Protein AF-0000000079878637 (afdb_homodimer)

Foldseek 3Di:
DDPDPPDPPVVVVPPDDADADDDPADWQDWDAEPVQKIWTFFQSQWIFIARRSHNHTDDIQDDDPGGWREWDAANVSQWMWIWGQSQWIFIAGRNVNHTPDIGGGPGGWREWDADNVRQWIWTAAQVQKIWIAGVPPPRGTDDIDHDPDGTRYDDDDDDDD/DPPDDPDPPVVVVPPDDADADDDPADWQDWDAEPVQKIWTFFQSQWIFIARRSHNHTDDIQDDDPGGWREWDAANVNQWMWIWGQSQWIFIAGRNVNHTPDIGGGPGGWREWDADNVRQWIWTFAQVQKIWIAGVPPPRGTDDIDHDPDGTHYDDDDDDDD

Structure (mmCIF, N/CA/C/O backbone):
data_AF-0000000079878637-model_v1
#
loop_
_entity.id
_entity.type
_entity.pdbx_description
1 polymer 'Serine-threonine kinase receptor-associated protein'
#
loop_
_atom_site.group_PDB
_atom_site.id
_atom_site.type_symbol
_atom_site.label_atom_id
_atom_site.label_alt_id
_atom_site.label_comp_id
_atom_site.label_asym_id
_atom_site.label_entity_id
_atom_site.label_seq_id
_atom_site.pdbx_PDB_ins_code
_atom_site.Cartn_x
_atom_site.Cartn_y
_atom_site.Cartn_z
_atom_site.occupancy
_atom_site.B_iso_or_equiv
_atom_site.auth_seq_id
_atom_site.auth_comp_id
_atom_site.auth_asym_id
_atom_site.auth_atom_id
_atom_site.pdbx_PDB_model_num
ATOM 1 N N . MET A 1 1 ? -28.406 34.594 -7.469 1 30.19 1 MET A N 1
ATOM 2 C CA . MET A 1 1 ? -28.844 33.594 -6.516 1 30.19 1 MET A CA 1
ATOM 3 C C . MET A 1 1 ? -28.375 32.188 -6.93 1 30.19 1 MET A C 1
ATOM 5 O O . MET A 1 1 ? -28.906 31.594 -7.871 1 30.19 1 MET A O 1
ATOM 9 N N . SER A 1 2 ? -27.109 31.906 -6.938 1 35.97 2 SER A N 1
ATOM 10 C CA . SER A 1 2 ? -26.406 30.75 -7.5 1 35.97 2 SER A CA 1
ATOM 11 C C . SER A 1 2 ? -26.891 29.453 -6.863 1 35.97 2 SER A C 1
ATOM 13 O O . SER A 1 2 ? -27.047 29.375 -5.645 1 35.97 2 SER A O 1
ATOM 15 N N . SER A 1 3 ? -27.641 28.656 -7.613 1 38.78 3 SER A N 1
ATOM 16 C CA . SER A 1 3 ? -28.266 27.391 -7.23 1 38.78 3 SER A CA 1
ATOM 17 C C . SER A 1 3 ? -27.297 26.5 -6.473 1 38.78 3 SER A C 1
ATOM 19 O O . SER A 1 3 ? -26.125 26.406 -6.82 1 38.78 3 SER A O 1
ATOM 21 N N . PRO A 1 4 ? -27.578 26.141 -5.211 1 38.81 4 PRO A N 1
ATOM 22 C CA . PRO A 1 4 ? -26.781 25.234 -4.379 1 38.81 4 PRO A CA 1
ATOM 23 C C . PRO A 1 4 ? -26.359 23.969 -5.121 1 38.81 4 PRO A C 1
ATOM 25 O O . PRO A 1 4 ? -27.109 23.453 -5.949 1 38.81 4 PRO A O 1
ATOM 28 N N . THR A 1 5 ? -25.234 23.891 -5.629 1 39.19 5 THR A N 1
ATOM 29 C CA . THR A 1 5 ? -24.75 22.703 -6.328 1 39.19 5 THR A CA 1
ATOM 30 C C . THR A 1 5 ? -25.281 21.438 -5.664 1 39.19 5 THR A C 1
ATOM 32 O O . THR A 1 5 ? -25.188 21.281 -4.445 1 39.19 5 THR A O 1
ATOM 35 N N . SER A 1 6 ? -26.25 20.719 -6.293 1 39.09 6 SER A N 1
ATOM 36 C CA . SER A 1 6 ? -26.938 19.5 -5.906 1 39.09 6 SER A CA 1
ATOM 37 C C . SER A 1 6 ? -25.984 18.531 -5.215 1 3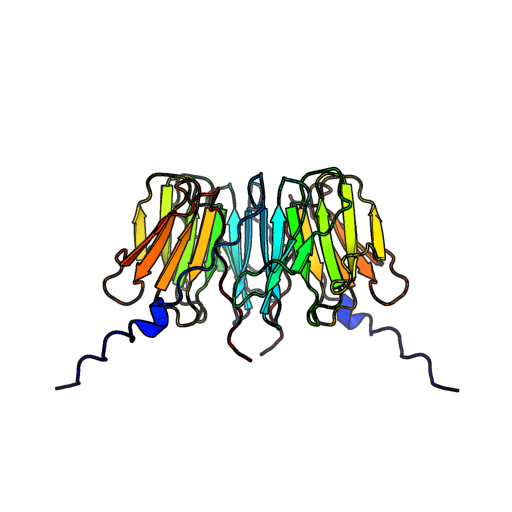9.09 6 SER A C 1
ATOM 39 O O . SER A 1 6 ? -24.797 18.469 -5.555 1 39.09 6 SER A O 1
ATOM 41 N N . PRO A 1 7 ? -26.328 18.078 -4.016 1 40.12 7 PRO A N 1
ATOM 42 C CA . PRO A 1 7 ? -25.516 17.062 -3.34 1 40.12 7 PRO A CA 1
ATOM 43 C C . PRO A 1 7 ? -25.047 15.961 -4.289 1 40.12 7 PRO A C 1
ATOM 45 O O . PRO A 1 7 ? -25.672 15.703 -5.309 1 40.12 7 PRO A O 1
ATOM 48 N N . PRO A 1 8 ? -23.859 15.727 -4.402 1 40.25 8 PRO A N 1
ATOM 49 C CA . PRO A 1 8 ? -23.531 14.641 -5.328 1 40.25 8 PRO A CA 1
ATOM 50 C C . PRO A 1 8 ? -24.531 13.484 -5.254 1 40.25 8 PRO A C 1
ATOM 52 O O . PRO A 1 8 ? -25.156 13.266 -4.211 1 40.25 8 PRO A O 1
ATOM 55 N N . SER A 1 9 ? -25.141 13.008 -6.344 1 38 9 SER A N 1
ATOM 56 C CA . SER A 1 9 ? -26.125 11.922 -6.441 1 38 9 SER A CA 1
ATOM 57 C C . SER A 1 9 ? -25.719 10.734 -5.582 1 38 9 SER A C 1
ATOM 59 O O . SER A 1 9 ? -24.531 10.453 -5.422 1 38 9 SER A O 1
ATOM 61 N N . PRO A 1 10 ? -26.562 10.281 -4.688 1 37.06 10 PRO A N 1
ATOM 62 C CA . PRO A 1 10 ? -26.375 9 -3.992 1 37.06 10 PRO A CA 1
ATOM 63 C C . PRO A 1 10 ? -25.609 7.977 -4.828 1 37.06 10 PRO A C 1
ATO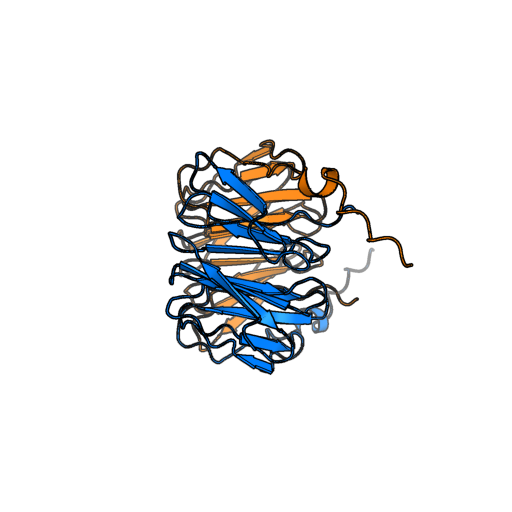M 65 O O . PRO A 1 10 ? -25.031 7.039 -4.281 1 37.06 10 PRO A O 1
ATOM 68 N N . ALA A 1 11 ? -25.828 8.031 -6.082 1 37.84 11 ALA A N 1
ATOM 69 C CA . ALA A 1 11 ? -25.172 7.055 -6.949 1 37.84 11 ALA A CA 1
ATOM 70 C C . ALA A 1 11 ? -23.656 7.094 -6.77 1 37.84 11 ALA A C 1
ATOM 72 O O . ALA A 1 11 ? -22.969 6.145 -7.137 1 37.84 11 ALA A O 1
ATOM 73 N N . ALA A 1 12 ? -23.109 8.156 -6.598 1 42.09 12 ALA A N 1
ATOM 74 C CA . ALA A 1 12 ? -21.656 8.219 -6.426 1 42.09 12 ALA A CA 1
ATOM 75 C C . ALA A 1 12 ? -21.219 7.438 -5.195 1 42.09 12 ALA A C 1
ATOM 77 O O . ALA A 1 12 ? -20.156 6.793 -5.207 1 42.09 12 ALA A O 1
ATOM 78 N N . LEU A 1 13 ? -21.859 7.699 -4.059 1 44 13 LEU A N 1
ATOM 79 C CA . LEU A 1 13 ? -21.609 6.945 -2.838 1 44 13 LEU A CA 1
ATOM 80 C C . LEU A 1 13 ? -22.125 5.516 -2.961 1 44 13 LEU A C 1
ATOM 82 O O . LEU A 1 13 ? -22.031 4.738 -2.01 1 44 13 LEU A O 1
ATOM 86 N N . ARG A 1 14 ? -23.078 5.406 -3.896 1 45.78 14 ARG A N 1
ATOM 87 C CA . ARG A 1 14 ? -23.734 4.105 -3.873 1 45.78 14 ARG A CA 1
ATOM 88 C C . ARG A 1 14 ? -22.734 2.973 -4.004 1 45.78 14 ARG A C 1
ATOM 90 O O . ARG A 1 14 ? -23.109 1.809 -4.145 1 45.78 14 ARG A O 1
ATOM 97 N N . GLN A 1 15 ? -21.562 3.367 -4.34 1 54.03 15 GLN A N 1
ATOM 98 C CA . GLN A 1 15 ? -20.906 2.078 -4.531 1 54.03 15 GLN A CA 1
ATOM 99 C C . GLN A 1 15 ? -20.609 1.406 -3.195 1 54.03 15 GLN A C 1
ATOM 101 O O . GLN A 1 15 ? -19.953 1.99 -2.336 1 54.03 15 GLN A O 1
ATOM 106 N N . ILE A 1 16 ? -21.547 0.686 -2.857 1 56.22 16 ILE A N 1
ATOM 107 C CA . ILE A 1 16 ? -21.359 -0.293 -1.793 1 56.22 16 ILE A CA 1
ATOM 108 C C . ILE A 1 16 ? -19.938 -0.87 -1.865 1 56.22 16 ILE A C 1
ATOM 110 O O . ILE A 1 16 ? -19.516 -1.336 -2.922 1 56.22 16 ILE A O 1
ATOM 114 N N . PRO A 1 17 ? -19.266 -0.527 -0.714 1 73.44 17 PRO A N 1
ATOM 115 C CA . PRO A 1 17 ? -17.969 -1.217 -0.666 1 73.44 17 PRO A CA 1
ATOM 116 C C . PRO A 1 17 ? -18.078 -2.699 -1.016 1 73.44 17 PRO A C 1
ATOM 118 O O . PRO A 1 17 ? -19.062 -3.348 -0.667 1 73.44 17 PRO A O 1
ATOM 121 N N . ILE A 1 18 ? -17.297 -3.135 -1.904 1 77 18 ILE A N 1
ATOM 122 C CA . ILE A 1 18 ? -17.172 -4.559 -2.201 1 77 18 ILE A CA 1
ATOM 123 C C . ILE A 1 18 ? -16.375 -5.25 -1.096 1 77 18 ILE A C 1
ATOM 125 O O . ILE A 1 18 ? -15.297 -4.793 -0.72 1 77 18 ILE A O 1
ATOM 129 N N . VAL A 1 19 ? -17.016 -6.223 -0.491 1 72.88 19 VAL A N 1
ATOM 130 C CA . VAL A 1 19 ? -16.328 -7.031 0.518 1 72.88 19 VAL A CA 1
ATOM 131 C C . VAL A 1 19 ? -15.758 -8.289 -0.126 1 72.88 19 VAL A C 1
ATOM 133 O O . VAL A 1 19 ? -16.453 -8.984 -0.872 1 72.88 19 VAL A O 1
ATOM 136 N N . CYS A 1 20 ? -14.539 -8.531 0.072 1 74.5 20 CYS A N 1
ATOM 137 C CA . CYS A 1 20 ? -13.867 -9.695 -0.486 1 74.5 20 CYS A CA 1
ATOM 138 C C . CYS A 1 20 ? -13.555 -10.719 0.601 1 74.5 20 CYS A C 1
ATOM 140 O O . CYS A 1 20 ? -12.508 -10.648 1.243 1 74.5 20 CYS A O 1
ATOM 142 N N . PRO A 1 21 ? -14.5 -11.68 0.786 1 75.62 21 PRO A N 1
ATOM 143 C CA . PRO A 1 21 ? -14.273 -12.703 1.812 1 75.62 21 PRO A CA 1
ATOM 144 C C . PRO A 1 21 ? -13.234 -13.742 1.391 1 75.62 21 PRO A C 1
ATOM 146 O O . PRO A 1 21 ? -12.859 -13.805 0.217 1 75.62 21 PRO A O 1
ATOM 149 N N . GLY A 1 22 ? -12.711 -14.484 2.412 1 82.69 22 GLY A N 1
ATOM 150 C CA . GLY A 1 22 ? -11.922 -15.648 2.043 1 82.69 22 GLY A CA 1
ATOM 151 C C . GLY A 1 22 ? -10.633 -15.766 2.828 1 82.69 22 GLY A C 1
ATOM 152 O O . GLY A 1 22 ? -10.164 -16.875 3.092 1 82.69 22 GLY A O 1
ATOM 153 N N . HIS A 1 23 ? -10.062 -14.68 3.082 1 87.19 23 HIS A N 1
ATOM 154 C CA . HIS A 1 23 ? -8.82 -14.742 3.844 1 87.19 23 HIS A CA 1
ATOM 155 C C . HIS A 1 23 ? -9.086 -15.094 5.305 1 87.19 23 HIS A C 1
ATOM 157 O O . HIS A 1 23 ? -10.117 -14.711 5.859 1 87.19 23 HIS A O 1
ATOM 163 N N . SER A 1 24 ? -8.188 -15.773 5.945 1 88.88 24 SER A N 1
ATOM 164 C CA . SER A 1 24 ? -8.375 -16.25 7.309 1 88.88 24 SER A CA 1
ATOM 165 C C . SER A 1 24 ? -7.477 -15.516 8.289 1 88.88 24 SER A C 1
ATOM 167 O O . SER A 1 24 ? -7.531 -15.75 9.5 1 88.88 24 SER A O 1
ATOM 169 N N . ARG A 1 25 ? -6.645 -14.68 7.754 1 90.5 25 ARG A N 1
ATOM 170 C CA . ARG A 1 25 ? -5.719 -13.875 8.547 1 90.5 25 ARG A CA 1
ATOM 171 C C . ARG A 1 25 ? -5.719 -12.43 8.078 1 90.5 25 ARG A C 1
ATOM 173 O O . ARG A 1 25 ? -6.41 -12.078 7.125 1 90.5 25 ARG A O 1
ATOM 180 N N . PRO A 1 26 ? -5.039 -11.547 8.797 1 87.31 26 PRO A N 1
ATOM 181 C CA . PRO A 1 26 ? -5.031 -10.141 8.406 1 87.31 26 PRO A CA 1
ATOM 182 C C . PRO A 1 26 ? -4.438 -9.914 7.016 1 87.31 26 PRO A C 1
ATOM 184 O O . PRO A 1 26 ? -3.447 -10.555 6.656 1 87.31 26 PRO A O 1
ATOM 187 N N . LEU A 1 27 ? -5.051 -8.945 6.328 1 91.19 27 LEU A N 1
ATOM 188 C CA . LEU A 1 27 ? -4.547 -8.516 5.027 1 91.19 27 LEU A CA 1
ATOM 189 C C . LEU A 1 27 ? -3.322 -7.621 5.184 1 91.19 27 LEU A C 1
ATOM 191 O O . LEU A 1 27 ? -3.244 -6.832 6.125 1 91.19 27 LEU A O 1
ATOM 195 N N . ALA A 1 28 ? -2.43 -7.797 4.238 1 92.88 28 ALA A N 1
ATOM 196 C CA . ALA A 1 28 ? -1.239 -6.949 4.242 1 92.88 28 ALA A CA 1
ATOM 197 C C . ALA A 1 28 ? -1.322 -5.887 3.15 1 92.88 28 ALA A C 1
ATOM 199 O O . ALA A 1 28 ? -0.843 -4.766 3.332 1 92.88 28 ALA A O 1
ATOM 200 N N . GLU A 1 29 ? -1.917 -6.246 2.057 1 94.06 29 GLU A N 1
ATOM 201 C CA . GLU A 1 29 ? -1.95 -5.316 0.93 1 94.06 29 GLU A CA 1
ATOM 202 C C . GLU A 1 29 ? -3.053 -5.684 -0.058 1 94.06 29 GLU A C 1
ATOM 204 O O . GLU A 1 29 ? -3.355 -6.863 -0.247 1 94.06 29 GLU A O 1
ATOM 209 N N . LEU A 1 30 ? -3.65 -4.652 -0.665 1 93.88 30 LEU A N 1
ATOM 210 C CA . LEU A 1 30 ? -4.539 -4.754 -1.816 1 93.88 30 LEU A CA 1
ATOM 211 C C . LEU A 1 30 ? -4.012 -3.932 -2.986 1 93.88 30 LEU A C 1
ATOM 213 O O . LEU A 1 30 ? -3.467 -2.842 -2.789 1 93.88 30 LEU A O 1
ATOM 217 N N . HIS A 1 31 ? -4.195 -4.5 -4.16 1 95.06 31 HIS A N 1
ATOM 218 C CA . HIS A 1 31 ? -3.74 -3.791 -5.352 1 95.06 31 HIS A CA 1
ATOM 219 C C . HIS A 1 31 ? -4.703 -3.996 -6.516 1 95.06 31 HIS A C 1
ATOM 221 O O . HIS A 1 31 ? -4.977 -5.133 -6.906 1 95.06 31 HIS A O 1
ATOM 227 N N . TYR A 1 32 ? -5.164 -2.84 -7.059 1 93.25 32 TYR A N 1
ATOM 228 C CA . TYR A 1 32 ? -5.93 -2.885 -8.297 1 93.25 32 TYR A CA 1
ATOM 229 C C . TYR A 1 32 ? -5.008 -2.805 -9.508 1 93.25 32 TYR A C 1
ATOM 231 O O . TYR A 1 32 ? -4.082 -1.993 -9.539 1 93.25 32 TYR A O 1
ATOM 239 N N . SER A 1 33 ? -5.336 -3.592 -10.414 1 92.94 33 SER A N 1
ATOM 240 C CA . SER A 1 33 ? -4.688 -3.408 -11.711 1 92.94 33 SER A CA 1
ATOM 241 C C . SER A 1 33 ? -5.414 -2.363 -12.547 1 92.94 33 SER A C 1
ATOM 243 O O . SER A 1 33 ? -6.531 -1.959 -12.219 1 92.94 33 SER A O 1
ATOM 245 N N . ARG A 1 34 ? -4.754 -1.976 -13.617 1 89.12 34 ARG A N 1
ATOM 246 C CA . ARG A 1 34 ? -5.367 -1.036 -14.547 1 89.12 34 ARG A CA 1
ATOM 247 C C . ARG A 1 34 ? -6.605 -1.644 -15.203 1 89.12 34 ARG A C 1
ATOM 249 O O . ARG A 1 34 ? -7.547 -0.927 -15.547 1 89.12 34 ARG A O 1
ATOM 256 N N . SER A 1 35 ? -6.629 -2.918 -15.359 1 91.56 35 SER A N 1
ATOM 257 C CA . SER A 1 35 ? -7.746 -3.604 -16 1 91.56 35 SER A CA 1
ATOM 258 C C . SER A 1 35 ? -8.789 -4.039 -14.969 1 91.56 35 SER A C 1
ATOM 260 O O . SER A 1 35 ? -9.578 -4.945 -15.227 1 91.56 35 SER A O 1
ATOM 262 N N . ASN A 1 36 ? -8.719 -3.523 -13.766 1 93.06 36 ASN A N 1
ATOM 263 C CA . ASN A 1 36 ? -9.719 -3.656 -12.711 1 93.06 36 ASN A CA 1
ATOM 264 C C . ASN A 1 36 ? -9.75 -5.074 -12.141 1 93.06 36 ASN A C 1
ATOM 266 O O . ASN A 1 36 ? -10.82 -5.625 -11.891 1 93.06 36 ASN A O 1
ATOM 270 N N . LEU A 1 37 ? -8.625 -5.637 -12.094 1 94.75 37 LEU A N 1
ATOM 271 C CA . LEU A 1 37 ? -8.438 -6.82 -11.258 1 94.75 37 LEU A CA 1
ATOM 272 C C . LEU A 1 37 ? -7.898 -6.438 -9.883 1 94.75 37 LEU A C 1
ATOM 274 O O . LEU A 1 37 ? -7.184 -5.445 -9.75 1 94.75 37 LEU A O 1
ATOM 278 N N . LEU A 1 38 ? -8.273 -7.207 -8.883 1 94.25 38 LEU A N 1
ATOM 279 C CA . LEU A 1 38 ? -7.852 -6.957 -7.512 1 94.25 38 LEU A CA 1
ATOM 280 C C . LEU A 1 38 ? -7.039 -8.133 -6.973 1 94.25 38 LEU A C 1
ATOM 282 O O . LEU A 1 38 ? -7.516 -9.266 -6.961 1 94.25 38 LEU A O 1
ATOM 286 N N . VAL A 1 39 ? -5.812 -7.895 -6.605 1 96.56 39 VAL A N 1
ATOM 287 C CA . VAL A 1 39 ? -5 -8.922 -5.969 1 96.56 39 VAL A CA 1
ATOM 288 C C . VAL A 1 39 ? -4.781 -8.57 -4.5 1 96.56 39 VAL A C 1
ATOM 290 O O . VAL A 1 39 ? -4.617 -7.398 -4.152 1 96.56 39 VAL A O 1
ATOM 293 N N . SER A 1 40 ? -4.812 -9.562 -3.635 1 95.38 40 SER A N 1
ATOM 294 C CA . SER A 1 40 ? -4.672 -9.352 -2.197 1 95.38 40 SER A CA 1
ATOM 295 C C . SER A 1 40 ? -3.535 -10.188 -1.625 1 95.38 40 SER A C 1
ATOM 297 O O . SER A 1 40 ? -3.396 -11.367 -1.965 1 95.38 40 SER A O 1
ATOM 299 N N . ALA A 1 41 ? -2.688 -9.586 -0.855 1 96.62 41 ALA A N 1
ATOM 300 C CA . ALA A 1 41 ? -1.701 -10.273 -0.026 1 96.62 41 ALA A CA 1
ATOM 301 C C . ALA A 1 41 ? -2.211 -10.445 1.402 1 96.62 41 ALA A C 1
ATOM 303 O O . ALA A 1 41 ? -2.777 -9.516 1.983 1 96.62 41 ALA A O 1
ATOM 304 N N . CYS A 1 42 ? -1.903 -11.602 1.958 1 94.69 42 CYS A N 1
ATOM 305 C CA . CYS A 1 42 ? -2.432 -11.914 3.281 1 94.69 42 CYS A CA 1
ATOM 306 C C . CYS A 1 42 ? -1.437 -12.742 4.086 1 94.69 42 CYS A C 1
ATOM 308 O O . CYS A 1 42 ? -0.584 -13.422 3.512 1 94.69 42 CYS A O 1
ATOM 310 N N . HIS A 1 43 ? -1.635 -12.656 5.312 1 95.31 43 HIS A N 1
ATOM 311 C CA . HIS A 1 43 ? -0.783 -13.414 6.219 1 95.31 43 HIS A CA 1
ATOM 312 C C . HIS A 1 43 ? -1.163 -14.891 6.223 1 95.31 43 HIS A C 1
ATOM 314 O O . HIS A 1 43 ? -0.431 -15.727 6.762 1 95.31 43 HIS A O 1
ATOM 320 N N . ASP A 1 44 ? -2.195 -15.297 5.574 1 95.12 44 ASP A N 1
ATOM 321 C CA . ASP A 1 44 ? -2.604 -16.703 5.52 1 95.12 44 ASP A CA 1
ATOM 322 C C . ASP A 1 44 ? -1.83 -17.453 4.438 1 95.12 44 ASP A C 1
ATOM 324 O O . ASP A 1 44 ? -2.092 -18.641 4.191 1 95.12 44 ASP A O 1
ATOM 328 N N . LYS A 1 45 ? -0.992 -16.797 3.705 1 97.88 45 LYS A N 1
ATOM 329 C CA . LYS A 1 45 ? -0.055 -17.328 2.727 1 97.88 45 LYS A CA 1
ATOM 330 C C . LYS A 1 45 ? -0.729 -17.531 1.373 1 97.88 45 LYS A C 1
ATOM 332 O O . LYS A 1 45 ? -0.141 -18.125 0.462 1 97.88 45 LYS A O 1
ATOM 337 N N . LEU A 1 46 ? -1.978 -17.062 1.241 1 96.81 46 LEU A N 1
ATOM 338 C CA . LEU A 1 46 ? -2.775 -17.359 0.055 1 96.81 46 LEU A CA 1
ATOM 339 C C . LEU A 1 46 ? -3.197 -16.062 -0.649 1 96.81 46 LEU A C 1
ATOM 341 O O . LEU A 1 46 ? -4.359 -15.664 -0.572 1 96.81 46 LEU A O 1
ATOM 345 N N . PRO A 1 47 ? -2.277 -15.477 -1.432 1 97.5 47 PRO A N 1
ATOM 346 C CA . PRO A 1 47 ? -2.785 -14.359 -2.24 1 97.5 47 PRO A CA 1
ATOM 347 C C . PRO A 1 47 ? -3.93 -14.773 -3.16 1 97.5 47 PRO A C 1
ATOM 349 O O . PRO A 1 47 ? -3.951 -15.906 -3.658 1 97.5 47 PRO A O 1
ATOM 352 N N . MET A 1 48 ? -4.852 -13.812 -3.357 1 96.75 48 MET A N 1
ATOM 353 C CA . MET A 1 48 ? -6.039 -14.102 -4.156 1 96.75 48 MET A CA 1
ATOM 354 C C . MET A 1 48 ? -6.238 -13.055 -5.242 1 96.75 48 MET A C 1
ATOM 356 O O . MET A 1 48 ? -5.914 -11.883 -5.043 1 96.75 48 MET A O 1
ATOM 360 N N . LEU A 1 49 ? -6.742 -13.523 -6.328 1 97.38 49 LEU A N 1
ATOM 361 C CA . LEU A 1 49 ? -7.145 -12.664 -7.438 1 97.38 49 LEU A CA 1
ATOM 362 C C . LEU A 1 49 ? -8.664 -12.602 -7.555 1 97.38 49 LEU A C 1
ATOM 364 O O . LEU A 1 49 ? -9.344 -13.625 -7.445 1 97.38 49 LEU A O 1
ATOM 368 N N . ARG A 1 50 ? -9.188 -11.367 -7.754 1 95.56 50 ARG A N 1
ATOM 369 C CA . ARG A 1 50 ? -10.625 -11.125 -7.875 1 95.56 50 ARG A CA 1
ATOM 370 C C . ARG A 1 50 ? -10.922 -10.148 -9.008 1 95.56 50 ARG A C 1
ATOM 372 O O . ARG A 1 50 ? -10.047 -9.375 -9.414 1 95.56 50 ARG A O 1
ATOM 379 N N . HIS A 1 51 ? -12.203 -10.281 -9.477 1 93.62 51 HIS A N 1
ATOM 380 C CA . HIS A 1 51 ? -12.703 -9.188 -10.305 1 93.62 51 HIS A CA 1
ATOM 381 C C . HIS A 1 51 ? -12.898 -7.918 -9.484 1 93.62 51 HIS A C 1
ATOM 383 O O . HIS A 1 51 ? -13.594 -7.934 -8.469 1 93.62 51 HIS A O 1
ATOM 389 N N . GLY A 1 52 ? -12.336 -6.836 -9.914 1 90.81 52 GLY A N 1
ATOM 390 C CA . GLY A 1 52 ? -12.344 -5.609 -9.133 1 90.81 52 GLY A CA 1
ATOM 391 C C . GLY A 1 52 ? -13.711 -4.969 -9.039 1 90.81 52 GLY A C 1
ATOM 392 O O . GLY A 1 52 ? -13.984 -4.203 -8.109 1 90.81 52 GLY A O 1
ATOM 393 N N . ASP A 1 53 ? -14.539 -5.215 -9.961 1 86.94 53 ASP A N 1
ATOM 394 C CA . ASP A 1 53 ? -15.844 -4.57 -10.016 1 86.94 53 ASP A CA 1
ATOM 395 C C . ASP A 1 53 ? -16.844 -5.289 -9.117 1 86.94 53 ASP A C 1
ATOM 397 O O . ASP A 1 53 ? -17.719 -4.652 -8.531 1 86.94 53 ASP A O 1
ATOM 401 N N . SER A 1 54 ? -16.688 -6.582 -8.938 1 86.88 54 SER A N 1
ATOM 402 C CA . SER A 1 54 ? -17.672 -7.363 -8.188 1 86.88 54 SER A CA 1
ATOM 403 C C . SER A 1 54 ? -17.062 -7.922 -6.902 1 86.88 54 SER A C 1
ATOM 405 O O . SER A 1 54 ? -17.797 -8.266 -5.969 1 86.88 54 SER A O 1
ATOM 407 N N . GLY A 1 55 ? -15.766 -8.078 -6.965 1 89.31 55 GLY A N 1
ATOM 408 C CA . GLY A 1 55 ? -15.125 -8.766 -5.855 1 89.31 55 GLY A CA 1
ATOM 409 C C . GLY A 1 55 ? -15.148 -10.273 -5.996 1 89.31 55 GLY A C 1
ATOM 410 O O . GLY A 1 55 ? -14.672 -10.992 -5.109 1 89.31 55 GLY A O 1
ATOM 411 N N . ASP A 1 56 ? -15.617 -10.727 -7.09 1 93.06 56 ASP A N 1
ATOM 412 C CA . ASP A 1 56 ? -15.711 -12.172 -7.293 1 93.06 56 ASP A CA 1
ATOM 413 C C . ASP A 1 56 ? -14.328 -12.805 -7.371 1 93.06 56 ASP A C 1
ATOM 415 O O . ASP A 1 56 ? -13.43 -12.266 -8.023 1 93.06 56 ASP A O 1
ATOM 419 N N . TRP A 1 57 ? -14.219 -13.992 -6.738 1 94.75 57 TRP A N 1
ATOM 420 C CA . TRP A 1 57 ? -12.969 -14.742 -6.676 1 94.75 57 TRP A CA 1
ATOM 421 C C . TRP A 1 57 ? -12.633 -15.352 -8.031 1 94.75 57 TRP A C 1
ATOM 423 O O . TRP A 1 57 ? -13.5 -15.945 -8.688 1 94.75 57 TRP A O 1
ATOM 433 N N . ILE A 1 58 ? -11.477 -15.148 -8.531 1 96.44 58 ILE A N 1
ATOM 434 C CA . ILE A 1 58 ? -10.984 -15.742 -9.766 1 96.44 58 ILE A CA 1
ATOM 435 C C . ILE A 1 58 ? -10.094 -16.938 -9.438 1 96.44 58 ILE A C 1
ATOM 437 O O . ILE A 1 58 ? -10.219 -18 -10.047 1 96.44 58 ILE A O 1
ATOM 441 N N . GLY A 1 59 ? -9.156 -16.75 -8.461 1 96.88 59 GLY A N 1
ATOM 442 C CA . GLY A 1 59 ? -8.234 -17.812 -8.109 1 96.88 59 GLY A CA 1
ATOM 443 C C . GLY A 1 59 ? -7.316 -17.453 -6.953 1 96.88 59 GLY A C 1
ATOM 444 O O . GLY A 1 59 ? -7.352 -16.328 -6.457 1 96.88 59 GLY A O 1
ATOM 445 N N . THR A 1 60 ? -6.574 -18.484 -6.512 1 97.62 60 THR A N 1
ATOM 446 C CA . THR A 1 60 ? -5.633 -18.359 -5.406 1 97.62 60 THR A CA 1
ATOM 447 C C . THR A 1 60 ? -4.227 -18.734 -5.848 1 97.62 60 THR A C 1
ATOM 449 O O . THR A 1 60 ? -4.043 -19.734 -6.562 1 97.62 60 THR A O 1
ATOM 452 N N . PHE A 1 61 ? -3.279 -17.922 -5.469 1 98.12 61 PHE A N 1
ATOM 453 C CA . PHE A 1 61 ? -1.88 -18.234 -5.734 1 98.12 61 PHE A CA 1
ATOM 454 C C . PHE A 1 61 ? -1.293 -19.078 -4.613 1 98.12 61 PHE A C 1
ATOM 456 O O . PHE A 1 61 ? -0.896 -18.547 -3.57 1 98.12 61 PHE A O 1
ATOM 463 N N . GLU A 1 62 ? -1.176 -20.359 -4.836 1 98.19 62 GLU A N 1
ATOM 464 C CA . GLU A 1 62 ? -0.724 -21.297 -3.809 1 98.19 62 GLU A CA 1
ATOM 465 C C . GLU A 1 62 ? 0.751 -21.641 -3.99 1 98.19 62 GLU A C 1
ATOM 467 O O . GLU A 1 62 ? 1.17 -22.047 -5.078 1 98.19 62 GLU A O 1
ATOM 472 N N . GLY A 1 63 ? 1.477 -21.406 -2.924 1 98 63 GLY A N 1
ATOM 473 C CA . GLY A 1 63 ? 2.863 -21.812 -3.045 1 98 63 GLY A CA 1
ATOM 474 C C . GLY A 1 63 ? 3.748 -21.281 -1.936 1 98 63 GLY A C 1
ATOM 475 O O . GLY A 1 63 ? 4.797 -21.859 -1.636 1 98 63 GLY A O 1
ATOM 476 N N . HIS A 1 64 ? 3.4 -20.203 -1.307 1 98.5 64 HIS A N 1
ATOM 477 C CA . HIS A 1 64 ? 4.195 -19.625 -0.232 1 98.5 64 HIS A CA 1
ATOM 478 C C . HIS A 1 64 ? 4.074 -20.438 1.05 1 98.5 64 HIS A C 1
ATOM 480 O O . HIS A 1 64 ? 3.025 -21.031 1.313 1 98.5 64 HIS A O 1
ATOM 486 N N . LYS A 1 65 ? 5.086 -20.391 1.848 1 98.44 65 LYS A N 1
ATOM 487 C CA . LYS A 1 65 ? 5.113 -21.125 3.105 1 98.44 65 LYS A CA 1
ATOM 488 C C . LYS A 1 65 ? 5.055 -20.188 4.301 1 98.44 65 LYS A C 1
ATOM 490 O O . LYS A 1 65 ? 5.078 -20.625 5.453 1 98.44 65 LYS A O 1
ATOM 495 N N . GLY A 1 66 ? 5.047 -18.922 4.094 1 98.56 66 GLY A N 1
ATOM 496 C CA . GLY A 1 66 ? 4.934 -17.875 5.102 1 98.56 66 GLY A CA 1
ATOM 497 C C . GLY A 1 66 ? 3.986 -16.75 4.703 1 98.56 66 GLY A C 1
ATOM 498 O O . GLY A 1 66 ? 3.439 -16.766 3.6 1 98.56 66 GLY A O 1
ATOM 499 N N . ALA A 1 67 ? 3.801 -15.852 5.645 1 98 67 ALA A N 1
ATOM 500 C CA . ALA A 1 67 ? 2.918 -14.719 5.398 1 98 67 ALA A CA 1
ATOM 501 C C . ALA A 1 67 ? 3.324 -13.977 4.125 1 98 67 ALA A C 1
ATOM 503 O O . ALA A 1 67 ? 4.512 -13.758 3.879 1 98 67 ALA A O 1
ATOM 504 N N . VAL A 1 68 ? 2.322 -13.664 3.344 1 98.25 68 VAL A N 1
ATOM 505 C CA . VAL A 1 68 ? 2.566 -12.844 2.16 1 98.25 68 VAL A CA 1
ATOM 506 C C . VAL A 1 68 ? 2.295 -11.375 2.482 1 98.25 68 VAL A C 1
ATOM 508 O O . VAL A 1 68 ? 1.201 -11.023 2.928 1 98.25 68 VAL A O 1
ATOM 511 N N . TRP A 1 69 ? 3.281 -10.508 2.156 1 96.94 69 TRP A N 1
ATOM 512 C CA . TRP A 1 69 ? 3.223 -9.117 2.596 1 96.94 69 TRP A CA 1
ATOM 513 C C . TRP A 1 69 ? 2.857 -8.195 1.438 1 96.94 69 TRP A C 1
ATOM 515 O O . TRP A 1 69 ? 2.344 -7.09 1.651 1 96.94 69 TRP A O 1
ATOM 525 N N . SER A 1 70 ? 3.178 -8.602 0.288 1 98 70 SER A N 1
ATOM 526 C CA . SER A 1 70 ? 2.934 -7.758 -0.879 1 98 70 SER A CA 1
ATOM 527 C C . SER A 1 70 ? 2.502 -8.594 -2.082 1 98 70 SER A C 1
ATOM 529 O O . SER A 1 70 ? 3.008 -9.695 -2.293 1 98 70 SER A O 1
ATOM 531 N N . ALA A 1 71 ? 1.565 -8.078 -2.846 1 98.12 71 ALA A N 1
ATOM 532 C CA . ALA A 1 71 ? 1.1 -8.664 -4.098 1 98.12 71 ALA A CA 1
ATOM 533 C C . ALA A 1 71 ? 0.787 -7.582 -5.129 1 98.12 71 ALA A C 1
ATOM 535 O O . ALA A 1 71 ? 0.045 -6.637 -4.84 1 98.12 71 ALA A O 1
ATOM 536 N N . LYS A 1 72 ? 1.376 -7.75 -6.266 1 97.94 72 LYS A N 1
ATOM 537 C CA . LYS A 1 72 ? 1.186 -6.789 -7.348 1 97.94 72 LYS A CA 1
ATOM 538 C C . LYS A 1 72 ? 0.938 -7.496 -8.672 1 97.94 72 LYS A C 1
ATOM 540 O O . LYS A 1 72 ? 1.476 -8.578 -8.914 1 97.94 72 LYS A O 1
ATOM 545 N N . LEU A 1 73 ? 0.092 -6.848 -9.461 1 96.75 73 LEU A N 1
ATOM 546 C CA . LEU A 1 73 ? -0.043 -7.238 -10.859 1 96.75 73 LEU A CA 1
ATOM 547 C C . LEU A 1 73 ? 0.771 -6.32 -11.766 1 96.75 73 LEU A C 1
ATOM 549 O O . LEU A 1 73 ? 0.897 -5.125 -11.492 1 96.75 73 LEU A O 1
ATOM 553 N N . ASP A 1 74 ? 1.287 -6.891 -12.797 1 93.81 74 ASP A N 1
ATOM 554 C CA . ASP A 1 74 ? 1.887 -6.008 -13.797 1 93.81 74 ASP A CA 1
ATOM 555 C C . ASP A 1 74 ? 0.814 -5.254 -14.578 1 93.81 74 ASP A C 1
ATOM 557 O O . ASP A 1 74 ? -0.38 -5.508 -14.406 1 93.81 74 ASP A O 1
ATOM 561 N N . ASN A 1 75 ? 1.277 -4.312 -15.375 1 90.5 75 ASN A N 1
ATOM 562 C CA . ASN A 1 75 ? 0.346 -3.383 -16 1 90.5 75 ASN A CA 1
ATOM 563 C C . ASN A 1 75 ? -0.652 -4.109 -16.906 1 90.5 75 ASN A C 1
ATOM 565 O O . ASN A 1 75 ? -1.803 -3.686 -17.031 1 90.5 75 ASN A O 1
ATOM 569 N N . GLU A 1 76 ? -0.248 -5.168 -17.484 1 91.81 76 GLU A N 1
ATOM 570 C CA . GLU A 1 76 ? -1.116 -5.906 -18.391 1 91.81 76 GLU A CA 1
ATOM 571 C C . GLU A 1 76 ? -1.812 -7.062 -17.672 1 91.81 76 GLU A C 1
ATOM 573 O O . GLU A 1 76 ? -2.541 -7.836 -18.297 1 91.81 76 GLU A O 1
ATOM 578 N N . ALA A 1 77 ? -1.535 -7.195 -16.422 1 94.31 77 ALA A N 1
ATOM 579 C CA . ALA A 1 77 ? -2.094 -8.25 -15.578 1 94.31 77 ALA A CA 1
ATOM 580 C C . ALA A 1 77 ? -1.8 -9.633 -16.156 1 94.31 77 ALA A C 1
ATOM 582 O O . ALA A 1 77 ? -2.656 -10.516 -16.125 1 94.31 77 ALA A O 1
ATOM 583 N N . GLU A 1 78 ? -0.667 -9.742 -16.719 1 94.06 78 GLU A N 1
ATOM 584 C CA . GLU A 1 78 ? -0.189 -11.031 -17.219 1 94.06 78 GLU A CA 1
ATOM 585 C C . GLU A 1 78 ? 0.528 -11.812 -16.109 1 94.06 78 GLU A C 1
ATOM 587 O O . GLU A 1 78 ? 0.42 -13.039 -16.031 1 94.06 78 GLU A O 1
ATOM 592 N N . PHE A 1 79 ? 1.206 -11.117 -15.359 1 95.06 79 PHE A N 1
ATOM 593 C CA . PHE A 1 79 ? 1.95 -11.711 -14.258 1 95.06 79 PHE A CA 1
ATOM 594 C C . PHE A 1 79 ? 1.557 -11.07 -12.93 1 95.06 79 PHE A C 1
ATOM 596 O O . PHE A 1 79 ? 1.17 -9.898 -12.891 1 95.06 79 PHE A O 1
ATOM 603 N N . ALA A 1 80 ? 1.647 -11.82 -11.859 1 97.25 80 ALA A N 1
ATOM 604 C CA . ALA A 1 80 ? 1.612 -11.336 -10.477 1 97.25 80 ALA A CA 1
ATOM 605 C C . ALA A 1 80 ? 2.928 -11.625 -9.766 1 97.25 80 ALA A C 1
ATOM 607 O O . ALA A 1 80 ? 3.633 -12.578 -10.102 1 97.25 80 ALA A O 1
ATOM 608 N N . ALA A 1 81 ? 3.305 -10.797 -8.875 1 97.94 81 ALA A N 1
ATOM 609 C CA . ALA A 1 81 ? 4.445 -11.023 -7.992 1 97.94 81 ALA A CA 1
ATOM 610 C C . ALA A 1 81 ? 4.039 -10.922 -6.523 1 97.94 81 ALA A C 1
ATOM 612 O O . ALA A 1 81 ? 3.254 -10.047 -6.156 1 97.94 81 ALA A O 1
ATOM 613 N N . THR A 1 82 ? 4.516 -11.797 -5.711 1 98.56 82 THR A N 1
ATOM 614 C CA . THR A 1 82 ? 4.215 -11.797 -4.285 1 98.56 82 THR A CA 1
ATOM 615 C C . THR A 1 82 ? 5.496 -11.898 -3.459 1 98.56 82 THR A C 1
ATOM 617 O O . THR A 1 82 ? 6.418 -12.633 -3.82 1 98.56 82 THR A O 1
ATOM 620 N N . GLY A 1 83 ? 5.625 -11.094 -2.441 1 98.44 83 GLY A N 1
ATOM 621 C CA . GLY A 1 83 ? 6.707 -11.148 -1.471 1 98.44 83 GLY A CA 1
ATOM 622 C C . GLY A 1 83 ? 6.277 -11.711 -0.13 1 98.44 83 GLY A C 1
ATOM 623 O O . GLY A 1 83 ? 5.223 -11.344 0.395 1 98.44 83 GLY A O 1
ATOM 624 N N . SER A 1 84 ? 7.113 -12.5 0.489 1 98.56 84 SER A N 1
ATOM 625 C CA . SER A 1 84 ? 6.648 -13.305 1.614 1 98.56 84 SER A CA 1
ATOM 626 C C . SER A 1 84 ? 7.695 -13.367 2.723 1 98.56 84 SER A C 1
ATOM 628 O O . SER A 1 84 ? 8.867 -13.07 2.492 1 98.56 84 SER A O 1
ATOM 630 N N . ALA A 1 85 ? 7.172 -13.727 3.832 1 98.31 85 ALA A N 1
ATOM 631 C CA . ALA A 1 85 ? 8.008 -13.977 5.004 1 98.31 85 ALA A CA 1
ATOM 632 C C . ALA A 1 85 ? 8.758 -15.297 4.871 1 98.31 85 ALA A C 1
ATOM 634 O O . ALA A 1 85 ? 9.633 -15.609 5.684 1 98.31 85 ALA A O 1
ATOM 635 N N . ASP A 1 86 ? 8.492 -16.062 3.916 1 98.56 86 ASP A N 1
ATOM 636 C CA . ASP A 1 86 ? 9.227 -17.312 3.684 1 98.56 86 ASP A CA 1
ATOM 637 C C . ASP A 1 86 ? 10.531 -17.047 2.934 1 98.56 86 ASP A C 1
ATOM 639 O O . ASP A 1 86 ? 11.156 -17.969 2.424 1 98.56 86 ASP A O 1
ATOM 643 N N . PHE A 1 87 ? 10.836 -15.844 2.721 1 98.06 87 PHE A N 1
ATOM 644 C CA . PHE A 1 87 ? 12.094 -15.375 2.139 1 98.06 87 PHE A CA 1
ATOM 645 C C . PHE A 1 87 ? 12.109 -15.617 0.634 1 98.06 87 PHE A C 1
ATOM 647 O O . PHE A 1 87 ? 13.164 -15.898 0.06 1 98.06 87 PHE A O 1
ATOM 654 N N . SER A 1 88 ? 10.953 -15.461 0.053 1 97.12 88 SER A N 1
ATOM 655 C CA . SER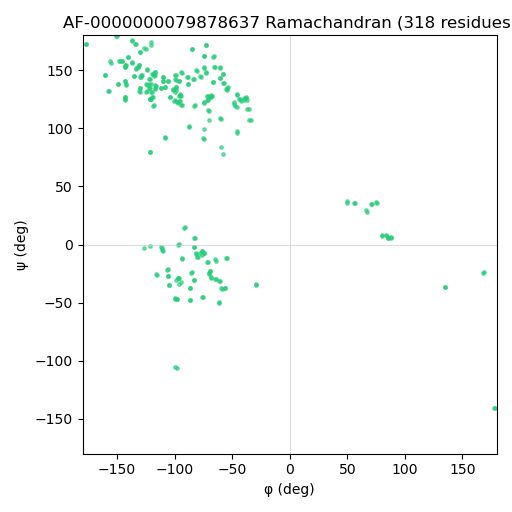 A 1 88 ? 10.914 -15.625 -1.396 1 97.12 88 SER A CA 1
ATOM 656 C C . SER A 1 88 ? 9.953 -14.625 -2.037 1 97.12 88 SER A C 1
ATOM 658 O O . SER A 1 88 ? 9.062 -14.102 -1.369 1 97.12 88 SER A O 1
ATOM 660 N N . VAL A 1 89 ? 10.289 -14.406 -3.254 1 97.31 89 VAL A N 1
ATOM 661 C CA . VAL A 1 89 ? 9.352 -13.773 -4.184 1 97.31 89 VAL A CA 1
ATOM 662 C C . VAL A 1 89 ? 8.93 -14.781 -5.25 1 97.31 89 VAL A C 1
ATOM 664 O O . VAL A 1 89 ? 9.766 -15.5 -5.801 1 97.31 89 VAL A O 1
ATOM 667 N N . LYS A 1 90 ? 7.648 -14.789 -5.488 1 97.12 90 LYS A N 1
ATOM 668 C CA . LYS A 1 90 ? 7.16 -15.625 -6.578 1 97.12 90 LYS A CA 1
ATOM 669 C C . LYS A 1 90 ? 6.523 -14.781 -7.676 1 97.12 90 LYS A C 1
ATOM 671 O O . LYS A 1 90 ? 5.797 -13.828 -7.391 1 97.12 90 LYS A O 1
ATOM 676 N N . ILE A 1 91 ? 6.852 -15.148 -8.836 1 96.38 91 ILE A N 1
ATOM 677 C CA . ILE A 1 91 ? 6.156 -14.625 -10.008 1 96.38 91 ILE A CA 1
ATOM 678 C C . ILE A 1 91 ? 5.16 -15.656 -10.523 1 96.38 91 ILE A C 1
ATOM 680 O O . ILE A 1 91 ? 5.5 -16.828 -10.688 1 96.38 91 ILE A O 1
ATOM 684 N N . TRP A 1 92 ? 4 -15.172 -10.773 1 96.88 92 TRP A N 1
ATOM 685 C CA . TRP A 1 92 ? 2.9 -16.047 -11.156 1 96.88 92 TRP A CA 1
ATOM 686 C C . TRP A 1 92 ? 2.389 -15.703 -12.555 1 96.88 92 TRP A C 1
ATOM 688 O O . TRP A 1 92 ? 2.361 -14.523 -12.93 1 96.88 92 TRP A O 1
ATOM 698 N N . ASP A 1 93 ? 1.95 -16.703 -13.266 1 95.25 93 ASP A N 1
ATOM 699 C CA . ASP A 1 93 ? 1.032 -16.438 -14.375 1 95.25 93 ASP A CA 1
ATOM 700 C C . ASP A 1 93 ? -0.339 -16.016 -13.859 1 95.25 93 ASP A C 1
ATOM 702 O O . ASP A 1 93 ? -1.023 -16.781 -13.18 1 95.25 93 ASP A O 1
ATOM 706 N N . ALA A 1 94 ? -0.732 -14.836 -14.133 1 95.19 94 ALA A N 1
ATOM 707 C CA . ALA A 1 94 ? -1.941 -14.289 -13.523 1 95.19 94 ALA A CA 1
ATOM 708 C C . ALA A 1 94 ? -3.188 -15.008 -14.031 1 95.19 94 ALA A C 1
ATOM 710 O O . ALA A 1 94 ? -4.215 -15.047 -13.352 1 95.19 94 ALA A O 1
ATOM 711 N N . LEU A 1 95 ? -3.174 -15.508 -15.188 1 90.25 95 LEU A N 1
ATOM 712 C CA . LEU A 1 95 ? -4.312 -16.172 -15.805 1 90.25 95 LEU A CA 1
ATOM 713 C C . LEU A 1 95 ? -4.523 -17.562 -15.211 1 90.25 95 LEU A C 1
ATOM 715 O O . LEU A 1 95 ? -5.633 -17.906 -14.805 1 90.25 95 LEU A O 1
ATOM 719 N N . THR A 1 96 ? -3.449 -18.297 -15.062 1 94.88 96 THR A N 1
ATOM 720 C CA . THR A 1 96 ? -3.572 -19.688 -14.633 1 94.88 96 THR A CA 1
ATOM 721 C C . THR A 1 96 ? -3.359 -19.812 -13.125 1 94.88 96 THR A C 1
ATOM 723 O O . THR A 1 96 ? -3.801 -20.781 -12.508 1 94.88 96 THR A O 1
ATOM 726 N N . GLY A 1 97 ? -2.578 -18.906 -12.586 1 96.31 97 GLY A N 1
ATOM 727 C CA . GLY A 1 97 ? -2.234 -18.969 -11.172 1 96.31 97 GLY A CA 1
ATOM 728 C C . GLY A 1 97 ? -1.002 -19.812 -10.898 1 96.31 97 GLY A C 1
ATOM 729 O O . GLY A 1 97 ? -0.616 -20 -9.742 1 96.31 97 GLY A O 1
ATOM 730 N N . ASP A 1 98 ? -0.363 -20.25 -11.938 1 96.69 98 ASP A N 1
ATOM 731 C CA . ASP A 1 98 ? 0.806 -21.109 -11.766 1 96.69 98 ASP A CA 1
ATOM 732 C C . ASP A 1 98 ? 2.053 -20.281 -11.461 1 96.69 98 ASP A C 1
ATOM 734 O O . ASP A 1 98 ? 2.203 -19.172 -11.961 1 96.69 98 ASP A O 1
ATOM 738 N N . VAL A 1 99 ? 2.949 -20.906 -10.703 1 95.94 99 VAL A N 1
ATOM 739 C CA . VAL A 1 99 ? 4.234 -20.266 -10.438 1 95.94 99 VAL A CA 1
ATOM 740 C C . VAL A 1 99 ? 5.086 -20.281 -11.703 1 95.94 99 VAL A C 1
ATOM 742 O O . VAL A 1 99 ? 5.289 -21.328 -12.312 1 95.94 99 VAL A O 1
ATOM 745 N N . VAL A 1 100 ? 5.512 -19.156 -12.102 1 93.94 100 VAL A N 1
ATOM 746 C CA . VAL A 1 100 ? 6.43 -19.047 -13.227 1 93.94 100 VAL A CA 1
ATOM 747 C C . VAL A 1 100 ? 7.867 -19.203 -12.742 1 93.94 100 VAL A C 1
ATOM 749 O O . VAL A 1 100 ? 8.656 -19.922 -13.352 1 93.94 100 VAL A O 1
ATOM 752 N N . THR A 1 101 ? 8.219 -18.516 -11.719 1 93.19 101 THR A N 1
ATOM 753 C CA . THR A 1 101 ? 9.555 -18.594 -11.125 1 93.19 101 THR A CA 1
ATOM 754 C C . THR A 1 101 ? 9.516 -18.188 -9.656 1 93.19 101 THR A C 1
ATOM 756 O O . THR 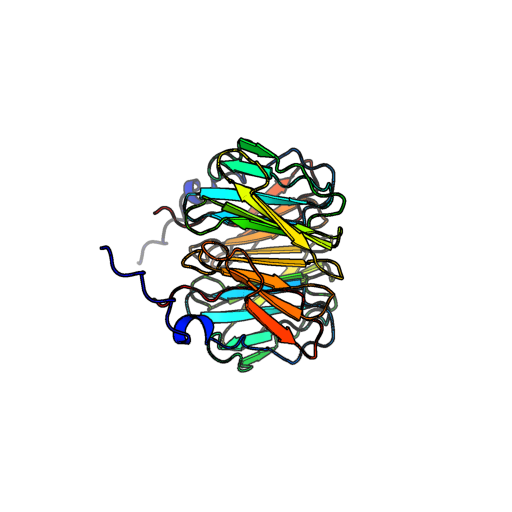A 1 101 ? 8.562 -17.531 -9.211 1 93.19 101 THR A O 1
ATOM 759 N N . THR A 1 102 ? 10.484 -18.656 -8.891 1 94.88 102 THR A N 1
ATOM 760 C CA . THR A 1 102 ? 10.695 -18.266 -7.5 1 94.88 102 THR A CA 1
ATOM 761 C C . THR A 1 102 ? 12.062 -17.609 -7.324 1 94.88 102 THR A C 1
ATOM 763 O O . THR A 1 102 ? 13.078 -18.172 -7.742 1 94.88 102 THR A O 1
ATOM 766 N N . LEU A 1 103 ? 12.039 -16.453 -6.758 1 94.31 103 LEU A N 1
ATOM 767 C CA . LEU A 1 103 ? 13.266 -15.734 -6.453 1 94.31 103 LEU A CA 1
ATOM 768 C C . LEU A 1 103 ? 13.594 -15.812 -4.965 1 94.31 103 LEU A C 1
ATOM 770 O O . LEU A 1 103 ? 12.805 -15.367 -4.129 1 94.31 103 LEU A O 1
ATOM 774 N N . GLU A 1 104 ? 14.797 -16.234 -4.688 1 94.56 104 GLU A N 1
ATOM 775 C CA . GLU A 1 104 ? 15.188 -16.406 -3.289 1 94.56 104 GLU A CA 1
ATOM 776 C C . GLU A 1 104 ? 15.766 -15.125 -2.709 1 94.56 104 GLU A C 1
ATOM 778 O O . GLU A 1 104 ? 16.453 -14.375 -3.406 1 94.56 104 GLU A O 1
ATOM 783 N N . HIS A 1 105 ? 15.469 -14.922 -1.453 1 94.69 105 HIS A N 1
ATOM 784 C CA . HIS A 1 105 ? 16 -13.828 -0.65 1 94.69 105 HIS A CA 1
ATOM 785 C C . HIS A 1 105 ? 16.562 -14.344 0.675 1 94.69 105 HIS A C 1
ATOM 787 O O . HIS A 1 105 ? 16.344 -15.5 1.038 1 94.69 105 HIS A O 1
ATOM 793 N N . LYS A 1 106 ? 17.312 -13.5 1.329 1 94.44 106 LYS A N 1
ATOM 794 C CA . LYS A 1 106 ? 17.953 -13.914 2.572 1 94.44 106 LYS A CA 1
ATOM 795 C C . LYS A 1 106 ? 17.094 -13.547 3.781 1 94.44 106 LYS A C 1
ATOM 797 O O . LYS A 1 106 ? 17.375 -13.977 4.902 1 94.44 106 LYS A O 1
ATOM 802 N N . HIS A 1 107 ? 16.078 -12.727 3.578 1 95.31 107 HIS A N 1
ATOM 803 C CA . HIS A 1 107 ? 15.18 -12.305 4.645 1 95.31 107 HIS A CA 1
ATOM 804 C C . HIS A 1 107 ? 13.781 -12.008 4.102 1 95.31 107 HIS A C 1
ATOM 806 O O . HIS A 1 107 ? 13.539 -12.148 2.902 1 95.31 107 HIS A O 1
ATOM 812 N N . VAL A 1 108 ? 12.852 -11.617 4.984 1 96.12 108 VAL A N 1
ATOM 813 C CA . VAL A 1 108 ? 11.461 -11.344 4.656 1 96.12 108 VAL A CA 1
ATOM 814 C C . VAL A 1 108 ? 11.391 -10.312 3.529 1 96.12 108 VAL A C 1
ATOM 816 O O . VAL A 1 108 ? 12.078 -9.297 3.564 1 96.12 108 VAL A O 1
ATOM 819 N N . VAL A 1 109 ? 10.57 -10.609 2.561 1 96.44 109 VAL A N 1
ATOM 820 C CA . VAL A 1 109 ? 10.266 -9.648 1.498 1 96.44 109 VAL A CA 1
ATOM 821 C C . VAL A 1 109 ? 8.961 -8.922 1.811 1 96.44 109 VAL A C 1
ATOM 823 O O . VAL A 1 109 ? 7.895 -9.539 1.849 1 96.44 109 VAL A O 1
ATOM 826 N N . LYS A 1 110 ? 9.047 -7.582 1.892 1 96 110 LYS A N 1
ATOM 827 C CA . LYS A 1 110 ? 7.91 -6.793 2.365 1 96 110 LYS A CA 1
ATOM 828 C C . LYS A 1 110 ? 7.223 -6.074 1.209 1 96 110 LYS A C 1
ATOM 830 O O . LYS A 1 110 ? 6.066 -5.66 1.33 1 96 110 LYS A O 1
ATOM 835 N N . SER A 1 111 ? 7.945 -5.906 0.146 1 96.56 111 SER A N 1
ATOM 836 C CA . SER A 1 111 ? 7.406 -5.09 -0.937 1 96.56 111 SER A CA 1
ATOM 837 C C . SER A 1 111 ? 7.926 -5.555 -2.293 1 96.56 111 SER A C 1
ATOM 839 O O . SER A 1 111 ? 9.109 -5.879 -2.432 1 96.56 111 SER A O 1
ATOM 841 N N . VAL A 1 112 ? 7.008 -5.586 -3.275 1 96.88 112 VAL A N 1
ATOM 842 C CA . VAL A 1 112 ? 7.344 -5.859 -4.668 1 96.88 112 VAL A CA 1
ATOM 843 C C . VAL A 1 112 ? 6.684 -4.82 -5.57 1 96.88 112 VAL A C 1
ATOM 845 O O . VAL A 1 112 ? 5.633 -4.27 -5.23 1 96.88 112 VAL A O 1
ATOM 848 N N . ALA A 1 113 ? 7.281 -4.578 -6.711 1 95.81 113 ALA A N 1
ATOM 849 C CA . ALA A 1 113 ? 6.707 -3.658 -7.688 1 95.81 113 ALA A CA 1
ATOM 850 C C . ALA A 1 113 ? 7.242 -3.943 -9.086 1 95.81 113 ALA A C 1
ATOM 852 O O . ALA A 1 113 ? 8.453 -4.078 -9.281 1 95.81 113 ALA A O 1
ATOM 853 N N . PHE A 1 114 ? 6.32 -4.004 -10 1 93.5 114 PHE A N 1
ATOM 854 C CA . PHE A 1 114 ? 6.727 -4.074 -11.398 1 93.5 114 PHE A CA 1
ATOM 855 C C . PHE A 1 114 ? 7.012 -2.682 -11.953 1 93.5 114 PHE A C 1
ATOM 857 O O . PHE A 1 114 ? 6.297 -1.727 -11.641 1 93.5 114 PHE A O 1
ATOM 864 N N . THR A 1 115 ? 8.008 -2.674 -12.766 1 90.56 115 THR A N 1
ATOM 865 C CA . THR A 1 115 ? 8.141 -1.438 -13.531 1 90.56 115 THR A CA 1
ATOM 866 C C . THR A 1 115 ? 6.969 -1.266 -14.484 1 90.56 115 THR A C 1
ATOM 868 O O . THR A 1 115 ? 6.266 -2.23 -14.797 1 90.56 115 THR A O 1
ATOM 871 N N . ALA A 1 116 ? 6.789 -0.064 -14.938 1 87.88 116 ALA A N 1
ATOM 872 C CA . ALA A 1 116 ? 5.621 0.275 -15.742 1 87.88 116 ALA A CA 1
ATOM 873 C C . ALA A 1 116 ? 5.57 -0.567 -17.016 1 87.88 116 ALA A C 1
ATOM 875 O O . ALA A 1 116 ? 4.488 -0.956 -17.469 1 87.88 116 ALA A O 1
ATOM 876 N N . ASP A 1 117 ? 6.641 -0.814 -17.578 1 85.31 117 ASP A N 1
ATOM 877 C CA . ASP A 1 117 ? 6.688 -1.582 -18.828 1 85.31 117 ASP A CA 1
ATOM 878 C C . ASP A 1 117 ? 6.613 -3.082 -18.547 1 85.31 117 ASP A C 1
ATOM 880 O O . ASP A 1 117 ? 6.605 -3.893 -19.469 1 85.31 117 ASP A O 1
ATOM 884 N N . GLY A 1 118 ? 6.684 -3.438 -17.281 1 87.94 118 GLY A N 1
ATOM 885 C CA . GLY A 1 118 ? 6.57 -4.836 -16.891 1 87.94 118 GLY A CA 1
ATOM 886 C C . GLY A 1 118 ? 7.859 -5.613 -17.078 1 87.94 118 GLY A C 1
ATOM 887 O O . GLY A 1 118 ? 7.895 -6.824 -16.844 1 87.94 118 GLY A O 1
ATOM 888 N N . ALA A 1 119 ? 8.945 -4.957 -17.391 1 88 119 ALA A N 1
ATOM 889 C CA . ALA A 1 119 ? 10.188 -5.637 -17.766 1 88 119 ALA A CA 1
ATOM 890 C C . ALA A 1 119 ? 11 -6.004 -16.516 1 88 119 ALA A C 1
ATOM 892 O O . ALA A 1 119 ? 11.82 -6.922 -16.562 1 88 119 ALA A O 1
ATOM 893 N N . ARG A 1 120 ? 10.781 -5.301 -15.484 1 90.94 120 ARG A N 1
ATOM 894 C CA . ARG A 1 120 ? 11.57 -5.512 -14.273 1 90.94 120 ARG A CA 1
ATOM 895 C C . ARG A 1 120 ? 10.672 -5.641 -13.055 1 90.94 120 ARG A C 1
ATOM 897 O O . ARG A 1 120 ? 9.547 -5.141 -13.047 1 90.94 120 ARG A O 1
ATOM 904 N N . LEU A 1 121 ? 11.211 -6.336 -12.055 1 94.25 121 LEU A N 1
ATOM 905 C CA . LEU A 1 121 ? 10.609 -6.465 -10.734 1 94.25 121 LEU A CA 1
ATOM 906 C C . LEU A 1 121 ? 11.555 -5.945 -9.656 1 94.25 121 LEU A C 1
ATOM 908 O O . LEU A 1 121 ? 12.719 -6.336 -9.602 1 94.25 121 LEU A O 1
ATOM 912 N N . LEU A 1 122 ? 11.031 -5.027 -8.898 1 93.69 122 LEU A N 1
ATOM 913 C CA . LEU A 1 122 ? 11.758 -4.52 -7.738 1 93.69 122 LEU A CA 1
ATOM 914 C C . LEU A 1 122 ? 11.273 -5.191 -6.457 1 93.69 122 LEU A C 1
ATOM 916 O O . LEU A 1 122 ? 10.07 -5.379 -6.266 1 93.69 122 LEU A O 1
ATOM 920 N N . THR A 1 123 ? 12.188 -5.59 -5.617 1 93.94 123 THR A N 1
ATOM 921 C CA . THR A 1 123 ? 11.844 -6.203 -4.34 1 93.94 123 THR A CA 1
ATOM 922 C C . THR A 1 123 ? 12.594 -5.527 -3.197 1 93.94 123 THR A C 1
ATOM 924 O O . THR A 1 123 ? 13.734 -5.086 -3.371 1 93.94 123 THR A O 1
ATOM 927 N N . ALA A 1 124 ? 11.922 -5.414 -2.055 1 92.38 124 ALA A N 1
ATOM 928 C CA . ALA A 1 124 ? 12.516 -4.844 -0.845 1 92.38 124 ALA A CA 1
ATOM 929 C C . ALA A 1 124 ? 11.938 -5.496 0.407 1 92.38 124 ALA A C 1
ATOM 931 O O . ALA A 1 124 ? 10.836 -6.055 0.373 1 92.38 124 ALA A O 1
ATOM 932 N N . GLY A 1 125 ? 12.719 -5.398 1.513 1 91.81 125 GLY A N 1
ATOM 933 C CA . GLY A 1 125 ? 12.281 -5.969 2.777 1 91.81 125 GLY A CA 1
ATOM 934 C C . GLY A 1 125 ? 13.297 -5.805 3.891 1 91.81 125 GLY A C 1
ATOM 935 O O . GLY A 1 125 ? 13.93 -4.754 4.012 1 91.81 125 GLY A O 1
ATOM 936 N N . HIS A 1 126 ? 13.367 -6.824 4.621 1 90.06 126 HIS A N 1
ATOM 937 C CA . HIS A 1 126 ? 14.141 -6.727 5.855 1 90.06 126 HIS A CA 1
ATOM 938 C C . HIS A 1 126 ? 15.633 -6.871 5.582 1 90.06 126 HIS A C 1
ATOM 940 O O . HIS A 1 126 ? 16.469 -6.566 6.449 1 90.06 126 HIS A O 1
ATOM 946 N N . GLU A 1 127 ? 16.047 -7.285 4.355 1 87.56 127 GLU A N 1
ATOM 947 C CA . GLU A 1 127 ? 17.469 -7.352 3.998 1 87.56 127 GLU A CA 1
ATOM 948 C C . GLU A 1 127 ? 18.062 -5.953 3.83 1 87.56 127 GLU A C 1
ATOM 950 O O . GLU A 1 127 ? 19.281 -5.793 3.787 1 87.56 127 GLU A O 1
ATOM 955 N N . LYS A 1 128 ? 17.234 -5.004 3.717 1 83.62 128 LYS A N 1
ATOM 956 C CA . LYS A 1 128 ? 17.641 -3.613 3.516 1 83.62 128 LYS A CA 1
ATOM 957 C C . LYS A 1 128 ? 18.297 -3.422 2.152 1 83.62 128 LYS A C 1
ATOM 959 O O . LYS A 1 128 ? 19.266 -2.672 2.025 1 83.62 128 LYS A O 1
ATOM 964 N N . LEU A 1 129 ? 17.891 -4.258 1.217 1 86.19 129 LEU A N 1
ATOM 965 C CA . LEU A 1 129 ? 18.328 -4.172 -0.171 1 86.19 129 LEU A CA 1
ATOM 966 C C . LEU A 1 129 ? 17.141 -3.967 -1.106 1 86.19 129 LEU A C 1
ATOM 968 O O . LEU A 1 129 ? 16.078 -4.574 -0.919 1 86.19 129 LEU A O 1
ATOM 972 N N . LEU A 1 130 ? 17.453 -3.105 -1.987 1 89.25 130 LEU A N 1
ATOM 973 C CA . LEU A 1 130 ? 16.594 -3.08 -3.168 1 89.25 130 LEU A CA 1
ATOM 974 C C . LEU A 1 130 ? 17.172 -3.945 -4.281 1 89.25 130 LEU A C 1
ATOM 976 O O . LEU A 1 130 ? 18.297 -3.713 -4.73 1 89.25 130 LEU A O 1
ATOM 980 N N . ARG A 1 131 ? 16.422 -4.895 -4.645 1 91.38 131 ARG A N 1
ATOM 981 C CA . ARG A 1 131 ? 16.859 -5.754 -5.734 1 91.38 131 ARG A CA 1
ATOM 982 C C . ARG A 1 131 ? 16.016 -5.531 -6.984 1 91.38 131 ARG A C 1
ATOM 984 O O . ARG A 1 131 ? 14.805 -5.332 -6.895 1 91.38 131 ARG A O 1
ATOM 991 N N . VAL A 1 132 ? 16.703 -5.621 -8.086 1 91.62 132 VAL A N 1
ATOM 992 C CA . VAL A 1 132 ? 16.062 -5.453 -9.391 1 91.62 132 VAL A CA 1
ATOM 993 C C . VAL A 1 132 ? 16.25 -6.715 -10.227 1 91.62 132 VAL A C 1
ATOM 995 O O . VAL A 1 132 ? 17.391 -7.156 -10.445 1 91.62 132 VAL A O 1
ATOM 998 N N . PHE A 1 133 ? 15.133 -7.207 -10.656 1 92.69 133 PHE A N 1
ATOM 999 C CA . PHE A 1 133 ? 15.156 -8.445 -11.438 1 92.69 133 PHE A CA 1
ATOM 1000 C C . PHE A 1 133 ? 14.633 -8.203 -12.844 1 92.69 133 PHE A C 1
ATOM 1002 O O . PHE A 1 133 ? 13.672 -7.453 -13.039 1 92.69 133 PHE A O 1
ATOM 1009 N N . ASP A 1 134 ? 15.195 -8.906 -13.797 1 88.06 134 ASP A N 1
ATOM 1010 C CA . ASP A 1 134 ? 14.648 -8.977 -15.148 1 88.06 134 ASP A CA 1
ATOM 1011 C C . ASP A 1 134 ? 13.531 -10.023 -15.234 1 88.06 134 ASP A C 1
ATOM 1013 O O . ASP A 1 134 ? 13.75 -11.195 -14.93 1 88.06 134 ASP A O 1
ATOM 1017 N N . VAL A 1 135 ? 12.367 -9.664 -15.57 1 84.75 135 VAL A N 1
ATOM 1018 C CA . VAL A 1 135 ? 11.211 -10.562 -15.586 1 84.75 135 VAL A CA 1
ATOM 1019 C C . VAL A 1 135 ? 11.023 -11.133 -16.984 1 84.75 135 VAL A C 1
ATOM 1021 O O . VAL A 1 135 ? 10.469 -12.227 -17.156 1 84.75 135 VAL A O 1
ATOM 1024 N N . VAL A 1 136 ? 11.297 -10.539 -18.016 1 77 136 VAL A N 1
ATOM 1025 C CA . VAL A 1 136 ? 10.992 -10.891 -19.391 1 77 136 VAL A CA 1
ATOM 1026 C C . VAL A 1 136 ? 12.211 -11.555 -20.031 1 77 136 VAL A C 1
ATOM 1028 O O . VAL A 1 136 ? 12.07 -12.508 -20.812 1 77 136 VAL A O 1
ATOM 1031 N N . GLY A 1 137 ? 13.391 -11.148 -19.562 1 71.44 137 GLY A N 1
ATOM 1032 C CA . GLY A 1 137 ? 14.602 -11.633 -20.203 1 71.44 137 GLY A CA 1
ATOM 1033 C C . GLY A 1 137 ? 15.234 -12.805 -19.484 1 71.44 137 GLY A C 1
ATOM 1034 O O . GLY A 1 137 ? 14.68 -13.906 -19.453 1 71.44 137 GLY A O 1
ATOM 1035 N N . ILE A 1 138 ? 16.25 -12.484 -18.891 1 61.56 138 ILE A N 1
ATOM 1036 C CA . ILE A 1 138 ? 17.109 -13.5 -18.297 1 61.56 138 ILE A CA 1
ATOM 1037 C C . ILE A 1 138 ? 16.484 -14.016 -17 1 61.56 138 ILE A C 1
ATOM 1039 O O . ILE A 1 138 ? 16.938 -15.031 -16.453 1 61.56 138 ILE A O 1
ATOM 1043 N N . LYS A 1 139 ? 15.367 -13.32 -16.547 1 68.75 139 LYS A N 1
ATOM 1044 C CA . LYS A 1 139 ? 14.625 -13.703 -15.344 1 68.75 139 LYS A CA 1
ATOM 1045 C C . LYS A 1 139 ? 15.562 -13.906 -14.164 1 68.75 139 LYS A C 1
ATOM 1047 O O . LYS A 1 139 ? 15.484 -14.922 -13.469 1 68.75 139 LYS A O 1
ATOM 1052 N N . GLU A 1 140 ? 16.656 -12.969 -14.125 1 77.62 140 GLU A N 1
ATOM 1053 C CA . GLU A 1 140 ? 17.609 -12.961 -13.031 1 77.62 140 GLU A CA 1
ATOM 1054 C C . GLU A 1 140 ? 17.734 -11.578 -12.398 1 77.62 140 GLU A C 1
ATOM 1056 O O . GLU A 1 140 ? 17.219 -10.602 -12.945 1 77.62 140 GLU A O 1
ATOM 1061 N N . GLN A 1 141 ? 18.406 -11.609 -11.266 1 82.12 141 GLN A N 1
ATOM 1062 C CA . GLN A 1 141 ? 18.672 -10.352 -10.578 1 82.12 141 GLN A CA 1
ATOM 1063 C C . GLN A 1 141 ? 19.656 -9.492 -11.375 1 82.12 141 GLN A C 1
ATOM 1065 O O . GLN A 1 141 ? 20.719 -9.984 -11.789 1 82.12 141 GLN A O 1
ATOM 1070 N N . LEU A 1 142 ? 19.359 -8.281 -11.625 1 81.19 142 LEU A N 1
ATOM 1071 C CA . LEU A 1 142 ? 20.172 -7.352 -12.406 1 81.19 142 LEU A CA 1
ATOM 1072 C C . LEU A 1 142 ? 21 -6.453 -11.492 1 81.19 142 LEU A C 1
ATOM 1074 O O . LEU A 1 142 ? 22.172 -6.227 -11.75 1 81.19 142 LEU A O 1
ATOM 1078 N N . HIS A 1 143 ? 20.359 -5.918 -10.5 1 83.94 143 HIS A N 1
ATOM 1079 C CA . HIS A 1 143 ? 21 -4.922 -9.648 1 83.94 143 HIS A CA 1
ATOM 1080 C C . HIS A 1 143 ? 20.578 -5.078 -8.195 1 83.94 143 HIS A C 1
ATOM 1082 O O . HIS A 1 143 ? 19.516 -5.652 -7.91 1 83.94 143 HIS A O 1
ATOM 1088 N N . THR A 1 144 ? 21.453 -4.668 -7.328 1 86.88 144 THR A N 1
ATOM 1089 C CA . THR A 1 144 ? 21.156 -4.516 -5.91 1 86.88 144 THR A CA 1
ATOM 1090 C C . THR A 1 144 ? 21.594 -3.145 -5.406 1 86.88 144 THR A C 1
ATOM 1092 O O . THR A 1 144 ? 22.688 -2.672 -5.754 1 86.88 144 THR A O 1
ATOM 1095 N N . TYR A 1 145 ? 20.719 -2.484 -4.719 1 83.19 145 TYR A N 1
ATOM 1096 C CA . TYR A 1 145 ? 21.047 -1.214 -4.082 1 83.19 145 TYR A CA 1
ATOM 1097 C C . TYR A 1 145 ? 20.922 -1.318 -2.566 1 83.19 145 TYR A C 1
ATOM 1099 O O . TYR A 1 145 ? 19.969 -1.904 -2.051 1 83.19 145 TYR A O 1
ATOM 1107 N N . LYS A 1 146 ? 21.922 -0.813 -1.936 1 79.19 146 LYS A N 1
ATOM 1108 C CA . LYS A 1 146 ? 21.922 -0.81 -0.476 1 79.19 146 LYS A CA 1
ATOM 1109 C C . LYS A 1 146 ? 21.406 0.522 0.068 1 79.19 146 LYS A C 1
ATOM 1111 O O . LYS A 1 146 ? 21.781 1.586 -0.43 1 79.19 146 LYS A O 1
ATOM 1116 N N . ALA A 1 147 ? 20.375 0.378 0.872 1 67.69 147 ALA A N 1
ATOM 1117 C CA . ALA A 1 147 ? 19.891 1.577 1.551 1 67.69 147 ALA A CA 1
ATOM 1118 C C . ALA A 1 147 ? 20.422 1.65 2.98 1 67.69 147 ALA A C 1
ATOM 1120 O O . ALA A 1 147 ? 20.641 0.62 3.621 1 67.69 147 ALA A O 1
ATOM 1121 N N . GLU A 1 148 ? 20.922 2.686 3.459 1 66.31 148 GLU A N 1
ATOM 1122 C CA . GLU A 1 148 ? 21.438 2.855 4.812 1 66.31 148 GLU A CA 1
ATOM 1123 C C . GLU A 1 148 ? 20.328 2.713 5.852 1 66.31 148 GLU A C 1
ATOM 1125 O O . GLU A 1 148 ? 20.594 2.375 7.008 1 66.31 148 GLU A O 1
ATOM 1130 N N . GLY A 1 149 ? 19.125 2.758 5.383 1 64.38 149 GLY A N 1
ATOM 1131 C CA . GLY A 1 149 ? 18.031 2.697 6.336 1 64.38 149 GLY A CA 1
ATOM 1132 C C . GLY A 1 149 ? 17.109 1.517 6.105 1 64.38 149 GLY A C 1
ATOM 1133 O O . GLY A 1 149 ? 17.484 0.534 5.473 1 64.38 149 GLY A O 1
ATOM 1134 N N . ARG A 1 150 ? 16.266 1.467 7.023 1 59.59 150 ARG A N 1
ATOM 1135 C CA . ARG A 1 150 ? 15.273 0.396 6.918 1 59.59 150 ARG A CA 1
ATOM 1136 C C . ARG A 1 150 ? 14.469 0.524 5.629 1 59.59 150 ARG A C 1
ATOM 1138 O O . ARG A 1 150 ? 13.742 1.502 5.441 1 59.59 150 ARG A O 1
ATOM 1145 N N . THR A 1 151 ? 15.062 -0.053 4.391 1 61.53 151 THR A N 1
ATOM 1146 C CA . THR A 1 151 ? 14.312 -0.077 3.143 1 61.53 151 THR A CA 1
ATOM 1147 C C . THR A 1 151 ? 13.234 -1.16 3.182 1 61.53 151 THR A C 1
ATOM 1149 O O . THR A 1 151 ? 13.547 -2.352 3.244 1 61.53 151 THR A O 1
ATOM 1152 N N . GLY A 1 152 ? 12.008 -0.769 3.455 1 81.62 152 GLY A N 1
ATOM 1153 C CA . GLY A 1 152 ? 11.094 -1.899 3.529 1 81.62 152 GLY A CA 1
ATOM 1154 C C . GLY A 1 152 ? 9.953 -1.808 2.537 1 81.62 152 GLY A C 1
ATOM 1155 O O . GLY A 1 152 ? 9.18 -2.76 2.377 1 81.62 152 GLY A O 1
ATOM 1156 N N . ILE A 1 153 ? 9.977 -0.638 1.744 1 88.19 153 ILE A N 1
ATOM 1157 C CA . ILE A 1 153 ? 8.859 -0.493 0.811 1 88.19 153 ILE A CA 1
ATOM 1158 C C . ILE A 1 153 ? 9.359 0.107 -0.5 1 88.19 153 ILE A C 1
ATOM 1160 O O . ILE A 1 153 ? 10.172 1.037 -0.495 1 88.19 153 ILE A O 1
ATOM 1164 N N . VAL A 1 154 ? 8.898 -0.429 -1.638 1 88.81 154 VAL A N 1
ATOM 1165 C CA . VAL A 1 154 ? 9.219 0.097 -2.961 1 88.81 154 VAL A CA 1
ATOM 1166 C C . VAL A 1 154 ? 7.934 0.519 -3.672 1 88.81 154 VAL A C 1
ATOM 1168 O O . VAL A 1 154 ? 6.922 -0.182 -3.605 1 88.81 154 VAL A O 1
ATOM 1171 N N . VAL A 1 155 ? 7.957 1.686 -4.207 1 88.62 155 VAL A N 1
ATOM 1172 C CA . VAL A 1 155 ? 6.852 2.18 -5.023 1 88.62 155 VAL A CA 1
ATOM 1173 C C . VAL A 1 155 ? 7.395 2.812 -6.301 1 88.62 155 VAL A C 1
ATOM 1175 O O . VAL A 1 155 ? 8.531 3.289 -6.328 1 88.62 155 VAL A O 1
ATOM 1178 N N . LEU A 1 156 ? 6.598 2.766 -7.312 1 88.06 156 LEU A N 1
ATOM 1179 C CA . LEU A 1 156 ? 6.973 3.383 -8.578 1 88.06 156 LEU A CA 1
ATOM 1180 C C . LEU A 1 156 ? 6.309 4.746 -8.742 1 88.06 156 LEU A C 1
ATOM 1182 O O . LEU A 1 156 ? 5.148 4.922 -8.367 1 88.06 156 LEU A O 1
ATOM 1186 N N . PRO A 1 157 ? 7.047 5.633 -9.312 1 85.69 157 PRO A N 1
ATOM 1187 C CA . PRO A 1 157 ? 6.395 6.902 -9.633 1 85.69 157 PRO A CA 1
ATOM 1188 C C . PRO A 1 157 ? 5.309 6.754 -10.695 1 85.69 157 PRO A C 1
ATOM 1190 O O . PRO A 1 157 ? 5.293 5.762 -11.43 1 85.69 157 PRO A O 1
ATOM 1193 N N . PRO A 1 158 ? 4.312 7.723 -10.602 1 79.44 158 PRO A N 1
ATOM 1194 C CA . PRO A 1 158 ? 3.34 7.691 -11.695 1 79.44 158 PRO A CA 1
ATOM 1195 C C . PRO A 1 158 ? 3.982 7.918 -13.062 1 79.44 158 PRO A C 1
ATOM 1197 O O . PRO A 1 158 ? 5.094 8.445 -13.148 1 79.44 158 PRO A O 1
ATOM 1200 N N . PRO A 1 159 ? 3.273 7.324 -14.031 1 74.75 159 PRO A N 1
ATOM 1201 C CA . PRO A 1 159 ? 3.805 7.637 -15.367 1 74.75 159 PRO A CA 1
ATOM 1202 C C . PRO A 1 159 ? 3.846 9.141 -15.641 1 74.75 159 PRO A C 1
ATOM 1204 O O . PRO A 1 159 ? 3.045 9.891 -15.086 1 74.75 159 PRO A O 1
ATOM 1207 N N . PRO A 1 160 ? 4.914 9.586 -16.25 1 65.56 160 PRO A N 1
ATOM 1208 C CA . PRO A 1 160 ? 4.961 11.008 -16.609 1 65.56 160 PRO A CA 1
ATOM 1209 C C . PRO A 1 160 ? 3.693 11.484 -17.312 1 65.56 160 PRO A C 1
ATOM 1211 O O . PRO A 1 160 ? 3.074 10.727 -18.062 1 65.56 160 PRO A O 1
ATOM 1214 N N . ILE A 1 161 ? 2.92 12.539 -16.766 1 54.22 161 ILE A N 1
ATOM 1215 C CA . ILE A 1 161 ? 1.743 13.125 -17.391 1 54.22 161 ILE A CA 1
ATOM 1216 C C . ILE A 1 161 ? 2.125 13.719 -18.75 1 54.22 161 ILE A C 1
ATOM 1218 O O . ILE A 1 161 ? 3.23 14.242 -18.922 1 54.22 161 ILE A O 1
ATOM 1222 N N . MET B 1 1 ? 16.312 -12.258 -40.906 1 29.23 1 MET B N 1
ATOM 1223 C CA . MET B 1 1 ? 17.281 -12.227 -39.812 1 29.23 1 MET B CA 1
ATOM 1224 C C . MET B 1 1 ? 16.969 -11.086 -38.844 1 29.23 1 MET B C 1
ATOM 1226 O O . MET B 1 1 ? 17.266 -9.93 -39.125 1 29.23 1 MET B O 1
ATOM 1230 N N . SER B 1 2 ? 15.836 -11.102 -38.156 1 34.69 2 SER B N 1
ATOM 1231 C CA . SER B 1 2 ? 15.211 -10.062 -37.344 1 34.69 2 SER B CA 1
ATOM 1232 C C . SER B 1 2 ? 16.125 -9.641 -36.188 1 34.69 2 SER B C 1
ATOM 1234 O O . SER B 1 2 ? 16.703 -10.477 -35.531 1 34.69 2 SER B O 1
ATOM 1236 N N . SER B 1 3 ? 16.688 -8.406 -36.281 1 38.19 3 SER B N 1
ATOM 1237 C CA . SER B 1 3 ? 17.672 -7.773 -35.406 1 38.19 3 SER B CA 1
ATOM 1238 C C . SER B 1 3 ? 17.297 -7.918 -33.938 1 38.19 3 SER B C 1
ATOM 1240 O O . SER B 1 3 ? 16.109 -7.828 -33.594 1 38.19 3 SER B O 1
ATOM 1242 N N . PRO B 1 4 ? 18.078 -8.562 -33.062 1 39.28 4 PRO B N 1
ATOM 1243 C CA . PRO B 1 4 ? 17.875 -8.719 -31.641 1 39.28 4 PRO B CA 1
ATOM 1244 C C . PRO B 1 4 ? 17.469 -7.41 -30.953 1 39.28 4 PRO B C 1
ATOM 1246 O O . PRO B 1 4 ? 17.938 -6.34 -31.359 1 39.28 4 PRO B O 1
ATOM 1249 N N . THR B 1 5 ? 16.281 -7.172 -30.75 1 38.81 5 THR B N 1
ATOM 1250 C CA . THR B 1 5 ? 15.805 -5.965 -30.062 1 38.81 5 THR B CA 1
ATOM 1251 C C . THR B 1 5 ? 16.781 -5.539 -28.984 1 38.81 5 THR B C 1
ATOM 1253 O O . THR B 1 5 ? 17.188 -6.355 -28.156 1 38.81 5 THR B O 1
ATOM 1256 N N . SER B 1 6 ? 17.562 -4.426 -29.188 1 39.06 6 SER B N 1
ATOM 1257 C CA . SER B 1 6 ? 18.562 -3.773 -28.344 1 39.06 6 SER B CA 1
ATOM 1258 C C . SER B 1 6 ? 18.156 -3.816 -26.875 1 39.06 6 SER B C 1
ATOM 1260 O O . SER B 1 6 ? 16.969 -3.744 -26.562 1 39.06 6 SER B O 1
ATOM 1262 N N . PRO B 1 7 ? 19.016 -4.363 -26 1 39.78 7 PRO B N 1
ATOM 1263 C CA . PRO B 1 7 ? 18.734 -4.324 -24.562 1 39.78 7 PRO B CA 1
ATOM 1264 C C . PRO B 1 7 ? 18.141 -2.988 -24.125 1 39.78 7 PRO B C 1
ATOM 1266 O O . PRO B 1 7 ? 18.375 -1.959 -24.75 1 39.78 7 PRO B O 1
ATOM 1269 N N . PRO B 1 8 ? 17.078 -2.943 -23.547 1 40.19 8 PRO B N 1
ATOM 1270 C CA . PRO B 1 8 ? 16.641 -1.604 -23.141 1 40.19 8 PRO B CA 1
ATOM 1271 C C . PRO B 1 8 ? 17.781 -0.735 -22.625 1 40.19 8 PRO B C 1
ATOM 1273 O O . PRO B 1 8 ? 18.781 -1.257 -22.125 1 40.19 8 PRO B O 1
ATOM 1276 N N . SER B 1 9 ? 18.031 0.492 -23.141 1 38.44 9 SER B N 1
ATOM 1277 C CA . SER B 1 9 ? 19.094 1.436 -22.797 1 38.44 9 SER B CA 1
ATOM 1278 C C . SER B 1 9 ? 19.266 1.528 -21.281 1 38.44 9 SER B C 1
ATOM 1280 O O . SER B 1 9 ? 18.312 1.407 -20.531 1 38.44 9 SER B O 1
ATOM 1282 N N . PRO B 1 10 ? 20.453 1.315 -20.781 1 37 10 PRO B N 1
ATOM 1283 C CA . PRO B 1 10 ? 20.812 1.615 -19.391 1 37 10 PRO B CA 1
ATOM 1284 C C . PRO B 1 10 ? 20 2.777 -18.812 1 37 10 PRO B C 1
ATOM 1286 O O . PRO B 1 10 ? 19.875 2.904 -17.594 1 37 10 PRO B O 1
ATOM 1289 N N . ALA B 1 11 ? 19.703 3.705 -19.641 1 37.94 11 ALA B N 1
ATOM 1290 C CA . ALA B 1 11 ? 18.984 4.883 -19.156 1 37.94 11 ALA B CA 1
ATOM 1291 C C . ALA B 1 11 ? 17.688 4.484 -18.469 1 37.94 11 ALA B C 1
ATOM 1293 O O . ALA B 1 11 ? 17.109 5.266 -17.703 1 37.94 11 ALA B O 1
ATOM 1294 N N . ALA B 1 12 ? 17.031 3.545 -18.922 1 42.12 12 ALA B N 1
ATOM 1295 C CA . ALA B 1 12 ? 15.766 3.154 -18.297 1 42.12 12 ALA B CA 1
ATOM 1296 C C . ALA B 1 12 ? 15.992 2.713 -16.844 1 42.12 12 ALA B C 1
ATOM 1298 O O . ALA B 1 12 ? 15.164 2.986 -15.977 1 42.12 12 ALA B O 1
ATOM 1299 N N . LEU B 1 13 ? 16.969 1.814 -16.641 1 44.34 13 LEU B N 1
ATOM 1300 C CA . LEU B 1 13 ? 17.344 1.381 -15.297 1 44.34 13 LEU B CA 1
ATOM 1301 C C . LEU B 1 13 ? 18.016 2.506 -14.531 1 44.34 13 LEU B C 1
ATOM 1303 O O . LEU B 1 13 ? 18.453 2.312 -13.391 1 44.34 13 LEU B O 1
ATOM 1307 N N . ARG B 1 14 ? 18.547 3.424 -15.367 1 45.84 14 ARG B N 1
ATOM 1308 C CA . ARG B 1 14 ? 19.391 4.383 -14.672 1 45.84 14 ARG B CA 1
ATOM 1309 C C . ARG B 1 14 ? 18.641 5.055 -13.531 1 45.84 14 ARG B C 1
ATOM 1311 O O . ARG B 1 14 ? 19.141 5.98 -12.898 1 45.84 14 ARG B O 1
ATOM 1318 N N . GLN B 1 15 ? 17.391 4.824 -13.555 1 54.19 15 GLN B N 1
ATOM 1319 C CA . GLN B 1 15 ? 16.969 5.695 -12.461 1 54.19 15 GLN B CA 1
ATOM 1320 C C . GLN B 1 15 ? 17.328 5.102 -11.102 1 54.19 15 GLN B C 1
ATOM 1322 O O . GLN B 1 15 ? 16.953 3.963 -10.805 1 54.19 15 GLN B O 1
ATOM 1327 N N . ILE B 1 16 ? 18.438 5.5 -10.734 1 56.25 16 ILE B N 1
ATOM 1328 C CA . ILE B 1 16 ? 18.859 5.324 -9.352 1 56.25 16 ILE B CA 1
ATOM 1329 C C . ILE B 1 16 ? 17.656 5.516 -8.422 1 56.25 16 ILE B C 1
ATOM 1331 O O . ILE B 1 16 ? 16.938 6.516 -8.523 1 56.25 16 ILE B O 1
ATOM 1335 N N . PRO B 1 17 ? 17.406 4.328 -7.758 1 73.12 17 PRO B N 1
ATOM 1336 C CA . PRO B 1 17 ? 16.375 4.523 -6.734 1 73.12 17 PRO B CA 1
ATOM 1337 C C . PRO B 1 17 ? 16.609 5.777 -5.891 1 73.12 17 PRO B C 1
ATOM 1339 O O . PRO B 1 17 ? 17.766 6.125 -5.605 1 73.12 17 PRO B O 1
ATOM 1342 N N . ILE B 1 18 ? 15.633 6.562 -5.762 1 77.06 18 ILE B N 1
ATOM 1343 C CA . ILE B 1 18 ? 15.672 7.695 -4.844 1 77.06 18 ILE B CA 1
ATOM 1344 C C . ILE B 1 18 ? 15.523 7.203 -3.408 1 77.06 18 ILE B C 1
ATOM 1346 O O . ILE B 1 18 ? 14.617 6.422 -3.104 1 77.06 18 ILE B O 1
ATOM 1350 N N . VAL B 1 19 ? 16.5 7.535 -2.605 1 73.06 19 VAL B N 1
ATOM 1351 C CA . VAL B 1 19 ? 16.438 7.207 -1.185 1 73.06 19 VAL B CA 1
ATOM 1352 C C . VAL B 1 19 ? 15.906 8.406 -0.402 1 73.06 19 VAL B C 1
ATOM 1354 O O . VAL B 1 19 ? 16.359 9.531 -0.597 1 73.06 19 VAL B O 1
ATOM 1357 N N . CYS B 1 20 ? 14.938 8.195 0.359 1 74.62 20 CYS B N 1
ATOM 1358 C CA . CYS B 1 20 ? 14.32 9.242 1.163 1 74.62 20 CYS B CA 1
ATOM 1359 C C . CYS B 1 20 ? 14.656 9.07 2.639 1 74.62 20 CYS B C 1
ATOM 1361 O O . CYS B 1 20 ? 13.961 8.359 3.361 1 74.62 20 CYS B O 1
ATOM 1363 N N . PRO B 1 21 ? 15.766 9.742 3.072 1 75.56 21 PRO B N 1
ATOM 1364 C CA . PRO B 1 21 ? 16.156 9.633 4.48 1 75.56 21 PRO B CA 1
ATOM 1365 C C . PRO B 1 21 ? 15.242 10.438 5.406 1 75.56 21 PRO B C 1
ATOM 1367 O O . PRO B 1 21 ? 14.461 11.273 4.941 1 75.56 21 PRO B O 1
ATOM 1370 N N . GLY B 1 22 ? 15.312 10.086 6.734 1 82.81 22 GLY B N 1
ATOM 1371 C CA . GLY B 1 22 ? 14.672 10.984 7.688 1 82.81 22 GLY B CA 1
ATOM 1372 C C . GLY B 1 22 ? 13.844 10.258 8.727 1 82.81 22 GLY B C 1
ATOM 1373 O O . GLY B 1 22 ? 13.727 10.719 9.867 1 82.81 22 GLY B O 1
ATOM 1374 N N . HIS B 1 23 ? 13.234 9.242 8.305 1 87.06 23 HIS B N 1
ATOM 1375 C CA . HIS B 1 23 ? 12.438 8.5 9.273 1 87.06 23 HIS B CA 1
ATOM 1376 C C . HIS B 1 23 ? 13.312 7.723 10.242 1 87.06 23 HIS B C 1
ATOM 1378 O O . HIS B 1 23 ? 14.391 7.246 9.867 1 87.06 23 HIS B O 1
ATOM 1384 N N . SER B 1 24 ? 12.891 7.555 11.453 1 88.69 24 SER B N 1
ATOM 1385 C CA . SER B 1 24 ? 13.688 6.918 12.5 1 88.69 24 SER B CA 1
ATOM 1386 C C . SER B 1 24 ? 13.125 5.547 12.867 1 88.69 24 SER B C 1
ATOM 1388 O O . SER B 1 24 ? 13.695 4.836 13.695 1 88.69 24 SER B O 1
ATOM 1390 N N . ARG B 1 25 ? 12.016 5.234 12.297 1 90.31 25 ARG B N 1
ATOM 1391 C CA . ARG B 1 25 ? 11.344 3.957 12.531 1 90.31 25 ARG B CA 1
ATOM 1392 C C . ARG B 1 25 ? 10.891 3.328 11.219 1 90.31 25 ARG B C 1
ATOM 1394 O O . ARG B 1 25 ? 11.078 3.912 10.148 1 90.31 25 ARG B O 1
ATOM 1401 N N . PRO B 1 26 ? 10.398 2.105 11.258 1 87.06 26 PRO B N 1
ATOM 1402 C CA . PRO B 1 26 ? 9.969 1.452 10.016 1 87.06 26 PRO B CA 1
ATOM 1403 C C . PRO B 1 26 ? 8.844 2.209 9.305 1 87.06 26 PRO B C 1
ATOM 1405 O O . PRO B 1 26 ? 7.934 2.719 9.961 1 87.06 26 PRO B O 1
ATOM 1408 N N . LEU B 1 27 ? 8.945 2.174 7.984 1 91.19 27 LEU B N 1
ATOM 1409 C CA . LEU B 1 27 ? 7.898 2.75 7.145 1 91.19 27 LEU B CA 1
ATOM 1410 C C . LEU B 1 27 ? 6.691 1.821 7.062 1 91.19 27 LEU B C 1
ATOM 1412 O O . LEU B 1 27 ? 6.844 0.598 7.055 1 91.19 27 LEU B O 1
ATOM 1416 N N . ALA B 1 28 ? 5.562 2.457 7.008 1 92.81 28 ALA B N 1
ATOM 1417 C CA . ALA B 1 28 ? 4.332 1.68 6.863 1 92.81 28 ALA B CA 1
ATOM 1418 C C . ALA B 1 28 ? 3.785 1.776 5.441 1 92.81 28 ALA B C 1
ATOM 1420 O O . ALA B 1 28 ? 3.219 0.812 4.922 1 92.81 28 ALA B O 1
ATOM 1421 N N . GLU B 1 29 ? 3.953 2.916 4.844 1 93.94 29 GLU B N 1
ATOM 1422 C CA . GLU B 1 29 ? 3.369 3.121 3.521 1 93.94 29 GLU B CA 1
ATOM 1423 C C . GLU B 1 29 ? 4.039 4.285 2.795 1 93.94 29 GLU B C 1
ATOM 1425 O O . GLU B 1 29 ? 4.461 5.258 3.426 1 93.94 29 GLU B O 1
ATOM 1430 N N . LEU B 1 30 ? 4.145 4.152 1.466 1 93.81 30 LEU B N 1
ATOM 1431 C CA . LEU B 1 30 ? 4.504 5.223 0.541 1 93.81 30 LEU B CA 1
ATOM 1432 C C . LEU B 1 30 ? 3.412 5.434 -0.502 1 93.81 30 LEU B C 1
ATOM 1434 O O . LEU B 1 30 ? 2.795 4.469 -0.962 1 93.81 30 LEU B O 1
ATOM 1438 N N . HIS B 1 31 ? 3.219 6.695 -0.823 1 94.94 31 HIS B N 1
ATOM 1439 C CA . HIS B 1 31 ? 2.203 7.012 -1.821 1 94.94 31 HIS B CA 1
ATOM 1440 C C . HIS B 1 31 ? 2.646 8.172 -2.707 1 94.94 31 HIS B C 1
ATOM 1442 O O . HIS B 1 31 ? 2.953 9.258 -2.209 1 94.94 31 HIS B O 1
ATOM 1448 N N . TYR B 1 32 ? 2.641 7.879 -4.043 1 93.19 32 TYR B N 1
ATOM 1449 C CA . TYR B 1 32 ? 2.846 8.953 -5.008 1 93.19 32 TYR B CA 1
ATOM 1450 C C . TYR B 1 32 ? 1.523 9.609 -5.383 1 93.19 32 TYR B C 1
ATOM 1452 O O . TYR B 1 32 ? 0.525 8.922 -5.617 1 93.19 32 TYR B O 1
ATOM 1460 N N . SER B 1 33 ? 1.607 10.844 -5.453 1 92.88 33 SER B N 1
ATOM 1461 C CA . SER B 1 33 ? 0.478 11.547 -6.055 1 92.88 33 SER B CA 1
ATOM 1462 C C . SER B 1 33 ? 0.608 11.594 -7.574 1 92.88 33 SER B C 1
ATOM 1464 O O . SER B 1 33 ? 1.67 11.297 -8.125 1 92.88 33 SER B O 1
ATOM 1466 N N . ARG B 1 34 ? -0.48 12 -8.188 1 89.06 34 ARG B N 1
ATOM 1467 C CA . ARG B 1 34 ? -0.468 12.164 -9.641 1 89.06 34 ARG B CA 1
ATOM 1468 C C . ARG B 1 34 ? 0.499 13.273 -10.055 1 89.06 34 ARG B C 1
ATOM 1470 O O . ARG B 1 34 ? 1.076 13.219 -11.141 1 89.06 34 ARG B O 1
ATOM 1477 N N . SER B 1 35 ? 0.691 14.242 -9.227 1 91.38 35 SER B N 1
ATOM 1478 C CA . SER B 1 35 ? 1.573 15.359 -9.531 1 91.38 35 SER B CA 1
ATOM 1479 C C . SER B 1 35 ? 2.996 15.094 -9.047 1 91.38 35 SER B C 1
ATOM 1481 O O . SER B 1 35 ? 3.773 16.031 -8.844 1 91.38 35 SER B O 1
ATOM 1483 N N . ASN B 1 36 ? 3.316 13.859 -8.719 1 92.94 36 ASN B N 1
ATOM 1484 C CA . ASN B 1 36 ? 4.656 13.359 -8.422 1 92.94 36 ASN B CA 1
ATOM 1485 C C . ASN B 1 36 ? 5.168 13.891 -7.086 1 92.94 36 ASN B C 1
ATOM 1487 O O . ASN B 1 36 ? 6.332 14.281 -6.973 1 92.94 36 ASN B O 1
ATOM 1491 N N . LEU B 1 37 ? 4.289 14.031 -6.199 1 94.81 37 LEU B N 1
ATOM 1492 C CA . LEU B 1 37 ? 4.66 14.172 -4.797 1 94.81 37 LEU B CA 1
ATOM 1493 C C . LEU B 1 37 ? 4.648 12.82 -4.09 1 94.81 37 LEU B C 1
ATOM 1495 O O . LEU B 1 37 ? 3.871 11.938 -4.445 1 94.81 37 LEU B O 1
ATOM 1499 N N . LEU B 1 38 ? 5.52 12.664 -3.123 1 94.12 38 LEU B N 1
ATOM 1500 C CA . LEU B 1 38 ? 5.633 11.43 -2.361 1 94.12 38 LEU B CA 1
ATOM 1501 C C . LEU B 1 38 ? 5.328 11.672 -0.886 1 94.12 38 LEU B C 1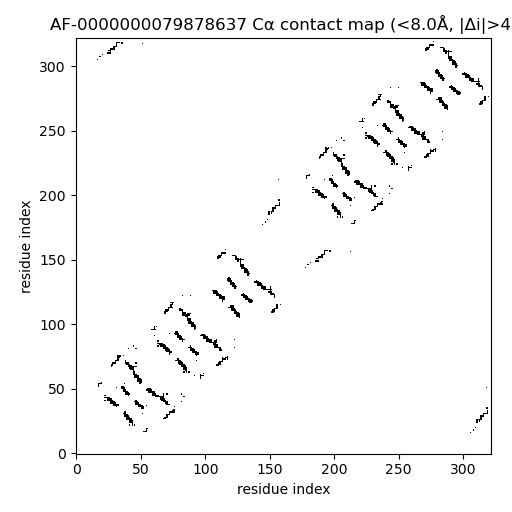
ATOM 1503 O O . LEU B 1 38 ? 5.973 12.5 -0.242 1 94.12 38 LEU B O 1
ATOM 1507 N N . VAL B 1 39 ? 4.328 11.008 -0.373 1 96.56 39 VAL B N 1
ATOM 1508 C CA . VAL B 1 39 ? 4.043 11.07 1.057 1 96.56 39 VAL B CA 1
ATOM 1509 C C . VAL B 1 39 ? 4.363 9.734 1.712 1 96.56 39 VAL B C 1
ATOM 1511 O O . VAL B 1 39 ? 4.137 8.672 1.118 1 96.56 39 VAL B O 1
ATOM 1514 N N . SER B 1 40 ? 4.926 9.773 2.898 1 95.31 40 SER B N 1
ATOM 1515 C CA . SER B 1 40 ? 5.324 8.57 3.609 1 95.31 40 SER B CA 1
ATOM 1516 C C . SER B 1 40 ? 4.684 8.5 4.992 1 95.31 40 SER B C 1
ATOM 1518 O O . SER B 1 40 ? 4.641 9.5 5.711 1 95.31 40 SER B O 1
ATOM 1520 N N . ALA B 1 41 ? 4.121 7.383 5.324 1 96.56 41 ALA B N 1
ATOM 1521 C CA . ALA B 1 41 ? 3.686 7.055 6.68 1 96.56 41 ALA B CA 1
ATOM 1522 C C . ALA B 1 41 ? 4.738 6.23 7.41 1 96.56 41 ALA B C 1
ATOM 1524 O O . ALA B 1 41 ? 5.312 5.297 6.84 1 96.56 41 ALA B O 1
ATOM 1525 N N . CYS B 1 42 ? 4.895 6.539 8.672 1 94.62 42 CYS B N 1
ATOM 1526 C CA . CYS B 1 42 ? 5.949 5.887 9.438 1 94.62 42 CYS B CA 1
ATOM 1527 C C . CYS B 1 42 ? 5.523 5.676 10.891 1 94.62 42 CYS B C 1
ATOM 1529 O O . CYS B 1 42 ? 4.656 6.387 11.398 1 94.62 42 CYS B O 1
ATOM 1531 N N . HIS B 1 43 ? 6.176 4.75 11.445 1 95.44 43 HIS B N 1
ATOM 1532 C CA . HIS B 1 43 ? 5.902 4.441 12.844 1 95.44 43 HIS B CA 1
ATOM 1533 C C . HIS B 1 43 ? 6.52 5.484 13.773 1 95.44 43 HIS B C 1
ATOM 1535 O O . HIS B 1 43 ? 6.23 5.508 14.969 1 95.44 43 HIS B O 1
ATOM 1541 N N . ASP B 1 44 ? 7.273 6.414 13.289 1 95.06 44 ASP B N 1
ATOM 1542 C CA . ASP B 1 44 ? 7.875 7.457 14.117 1 95.06 44 ASP B CA 1
ATOM 1543 C C . ASP B 1 44 ? 6.891 8.602 14.359 1 95.06 44 ASP B C 1
ATOM 1545 O O . ASP B 1 44 ? 7.242 9.609 14.977 1 95.06 44 ASP B O 1
ATOM 1549 N N . LYS B 1 45 ? 5.723 8.539 13.805 1 97.88 45 LYS B N 1
ATOM 1550 C CA . LYS B 1 45 ? 4.594 9.438 14.016 1 97.88 45 LYS B CA 1
ATOM 1551 C C . LYS B 1 45 ? 4.703 10.68 13.141 1 97.88 45 LYS B C 1
ATOM 1553 O O . LYS B 1 45 ? 3.924 11.625 13.289 1 97.88 45 LYS B O 1
ATOM 1558 N N . LEU B 1 46 ? 5.688 10.688 12.219 1 96.88 46 LEU B N 1
ATOM 1559 C CA . LEU B 1 46 ? 5.988 11.891 11.445 1 96.88 46 LEU B CA 1
ATOM 1560 C C . LEU B 1 46 ? 5.855 11.625 9.953 1 96.88 46 LEU B C 1
ATOM 1562 O O . LEU B 1 46 ? 6.855 11.516 9.242 1 96.88 46 LEU B O 1
ATOM 1566 N N . PRO B 1 47 ? 4.605 11.625 9.438 1 97.5 47 PRO B N 1
ATOM 1567 C CA . PRO B 1 47 ? 4.539 11.57 7.973 1 97.5 47 PRO B CA 1
ATOM 1568 C C . PRO B 1 47 ? 5.281 12.719 7.301 1 97.5 47 PRO B C 1
ATOM 1570 O O . PRO B 1 47 ? 5.312 13.828 7.836 1 97.5 47 PRO B O 1
ATOM 1573 N N . MET B 1 48 ? 5.855 12.398 6.129 1 96.75 48 MET B N 1
ATOM 1574 C CA . MET B 1 48 ? 6.656 13.391 5.422 1 96.75 48 MET B CA 1
ATOM 1575 C C . MET B 1 48 ? 6.215 13.516 3.969 1 96.75 48 MET B C 1
ATOM 1577 O O . MET B 1 48 ? 5.789 12.539 3.357 1 96.75 48 MET B O 1
ATOM 1581 N N . LEU B 1 49 ? 6.328 14.711 3.512 1 97.38 49 LEU B N 1
ATOM 1582 C CA . LEU B 1 49 ? 6.09 15.023 2.107 1 97.38 49 LEU B CA 1
ATOM 1583 C C . LEU B 1 49 ? 7.398 15.344 1.392 1 97.38 49 LEU B C 1
ATOM 1585 O O . LEU B 1 49 ? 8.242 16.062 1.927 1 97.38 49 LEU B O 1
ATOM 1589 N N . ARG B 1 50 ? 7.566 14.766 0.164 1 95.56 50 ARG B N 1
ATOM 1590 C CA . ARG B 1 50 ? 8.766 14.953 -0.649 1 95.56 50 ARG B CA 1
ATOM 1591 C C . ARG B 1 50 ? 8.398 15.188 -2.111 1 95.56 50 ARG B C 1
ATOM 1593 O O . ARG B 1 50 ? 7.309 14.812 -2.553 1 95.56 50 ARG B O 1
ATOM 1600 N N . HIS B 1 51 ? 9.391 15.859 -2.783 1 93.56 51 HIS B N 1
ATOM 1601 C CA . HIS B 1 51 ? 9.305 15.836 -4.238 1 93.56 51 HIS B CA 1
ATOM 1602 C C . HIS B 1 51 ? 9.578 14.438 -4.781 1 93.56 51 HIS B C 1
ATOM 1604 O O . HIS B 1 51 ? 10.609 13.828 -4.477 1 93.56 51 HIS B O 1
ATOM 1610 N N . GLY B 1 52 ? 8.703 13.922 -5.586 1 90.62 52 GLY B N 1
ATOM 1611 C CA . GLY B 1 52 ? 8.789 12.547 -6.043 1 90.62 52 GLY B CA 1
ATOM 1612 C C . GLY B 1 52 ? 9.938 12.305 -7.004 1 90.62 52 GLY B C 1
ATOM 1613 O O . GLY B 1 52 ? 10.406 11.172 -7.156 1 90.62 52 GLY B O 1
ATOM 1614 N N . ASP B 1 53 ? 10.375 13.289 -7.668 1 86.81 53 ASP B N 1
ATOM 1615 C CA . ASP B 1 53 ? 11.406 13.148 -8.688 1 86.81 53 ASP B CA 1
ATOM 1616 C C . ASP B 1 53 ? 12.797 13.141 -8.055 1 86.81 53 ASP B C 1
ATOM 1618 O O . ASP B 1 53 ? 13.703 12.453 -8.539 1 86.81 53 ASP B O 1
ATOM 1622 N N . SER B 1 54 ? 12.961 13.828 -6.945 1 86.69 54 SER B N 1
ATOM 1623 C CA . SER B 1 54 ? 14.289 13.977 -6.348 1 86.69 54 SER B CA 1
ATOM 1624 C C . SER B 1 54 ? 14.352 13.305 -4.98 1 86.69 54 SER B C 1
ATOM 1626 O O . SER B 1 54 ? 15.438 12.977 -4.492 1 86.69 54 SER B O 1
ATOM 1628 N N . GLY B 1 55 ? 13.18 13.219 -4.383 1 89.19 55 GLY B N 1
ATOM 1629 C CA . GLY B 1 55 ? 13.164 12.742 -3.008 1 89.19 55 GLY B CA 1
ATOM 1630 C C . GLY B 1 55 ? 13.414 13.852 -1.997 1 89.19 55 GLY B C 1
ATOM 1631 O O . GLY B 1 55 ? 13.469 13.594 -0.792 1 89.19 55 GLY B O 1
ATOM 1632 N N . ASP B 1 56 ? 13.492 15.023 -2.477 1 92.94 56 ASP B N 1
ATOM 1633 C CA . ASP B 1 56 ? 13.766 16.141 -1.578 1 92.94 56 ASP B CA 1
ATOM 1634 C C . ASP B 1 56 ? 12.602 16.375 -0.612 1 92.94 56 ASP B C 1
ATOM 1636 O O . ASP B 1 56 ? 11.438 16.328 -1.013 1 92.94 56 ASP B O 1
ATOM 1640 N N . TRP B 1 57 ? 12.984 16.672 0.65 1 94.81 57 TRP B N 1
ATOM 1641 C CA . TRP B 1 57 ? 12.023 16.906 1.726 1 94.81 57 TRP B CA 1
ATOM 1642 C C . TRP B 1 57 ? 11.297 18.234 1.535 1 94.81 57 TRP B C 1
ATOM 1644 O O . TRP B 1 57 ? 11.93 19.25 1.249 1 94.81 57 TRP B O 1
ATOM 1654 N N . ILE B 1 58 ? 10.023 18.25 1.566 1 96.44 58 ILE B N 1
ATOM 1655 C CA . ILE B 1 58 ? 9.203 19.453 1.501 1 96.44 58 ILE B CA 1
ATOM 1656 C C . ILE B 1 58 ? 8.75 19.844 2.906 1 96.44 58 ILE B C 1
ATOM 1658 O O . ILE B 1 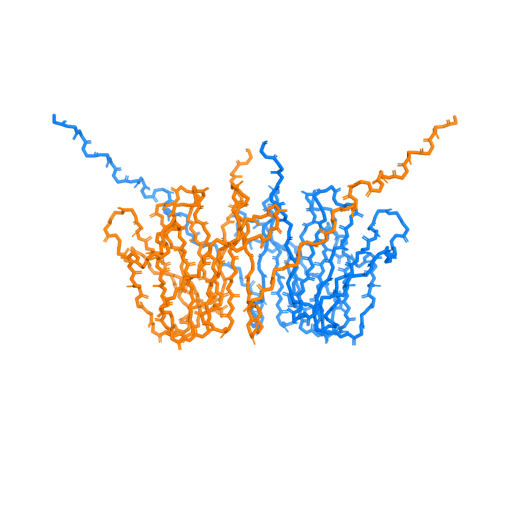58 ? 8.82 21.016 3.283 1 96.44 58 ILE B O 1
ATOM 1662 N N . GLY B 1 59 ? 8.266 18.828 3.68 1 96.88 59 GLY B N 1
ATOM 1663 C CA . GLY B 1 59 ? 7.766 19.109 5.02 1 96.88 59 GLY B CA 1
ATOM 1664 C C . GLY B 1 59 ? 7.336 17.875 5.77 1 96.88 59 GLY B C 1
ATOM 1665 O O . GLY B 1 59 ? 7.352 16.766 5.215 1 96.88 59 GLY B O 1
ATOM 1666 N N . THR B 1 60 ? 7.023 18.094 7.059 1 97.56 60 THR B N 1
ATOM 1667 C CA . THR B 1 60 ? 6.586 17.031 7.961 1 97.56 60 THR B CA 1
ATOM 1668 C C . THR B 1 60 ? 5.215 17.359 8.547 1 97.56 60 THR B C 1
ATOM 1670 O O . THR B 1 60 ? 4.949 18.5 8.93 1 97.56 60 THR B O 1
ATOM 1673 N N . PHE B 1 61 ? 4.371 16.359 8.547 1 98.06 61 PHE B N 1
ATOM 1674 C CA . PHE B 1 61 ? 3.064 16.5 9.18 1 98.06 61 PHE B CA 1
ATOM 1675 C C . PHE B 1 61 ? 3.137 16.141 10.656 1 98.06 61 PHE B C 1
ATOM 1677 O O . PHE B 1 61 ? 3.094 14.961 11.016 1 98.06 61 PHE B O 1
ATOM 1684 N N . GLU B 1 62 ? 3.176 17.125 11.508 1 98.25 62 GLU B N 1
ATOM 1685 C CA . GLU B 1 62 ? 3.348 16.922 12.945 1 98.25 62 GLU B CA 1
ATOM 1686 C C . GLU B 1 62 ? 2.014 17.016 13.68 1 98.25 62 GLU B C 1
ATOM 1688 O O . GLU B 1 62 ? 1.287 18 13.531 1 98.25 62 GLU B O 1
ATOM 1693 N N . GLY B 1 63 ? 1.728 15.945 14.391 1 98 63 GLY B N 1
ATOM 1694 C CA . GLY B 1 63 ? 0.51 16.062 15.18 1 98 63 GLY B CA 1
ATOM 1695 C C . GLY B 1 63 ? 0.051 14.734 15.766 1 98 63 GLY B C 1
ATOM 1696 O O . GLY B 1 63 ? -0.666 14.711 16.766 1 98 63 GLY B O 1
ATOM 1697 N N . HIS B 1 64 ? 0.419 13.641 15.188 1 98.5 64 HIS B N 1
ATOM 1698 C CA . HIS B 1 64 ? 0.019 12.328 15.688 1 98.5 64 HIS B CA 1
ATOM 1699 C C . HIS B 1 64 ? 0.786 11.961 16.953 1 98.5 64 HIS B C 1
ATOM 1701 O O . HIS B 1 64 ? 1.943 12.352 17.109 1 98.5 64 HIS B O 1
ATOM 1707 N N . LYS B 1 65 ? 0.179 11.156 17.766 1 98.44 65 LYS B N 1
ATOM 1708 C CA . LYS B 1 65 ? 0.789 10.727 19.016 1 98.44 65 LYS B CA 1
ATOM 1709 C C . LYS B 1 65 ? 1.133 9.242 18.984 1 98.44 65 LYS B C 1
ATOM 1711 O O . LYS B 1 65 ? 1.639 8.695 19.969 1 98.44 65 LYS B O 1
ATOM 1716 N N . GLY B 1 66 ? 0.826 8.562 17.953 1 98.56 66 GLY B N 1
ATOM 1717 C CA . GLY B 1 66 ? 1.137 7.164 17.719 1 98.56 66 GLY B CA 1
ATOM 1718 C C . GLY B 1 66 ? 1.624 6.887 16.312 1 98.56 66 GLY B C 1
ATOM 1719 O O . GLY B 1 66 ? 1.683 7.793 15.477 1 98.56 66 GLY B O 1
ATOM 1720 N N . ALA B 1 67 ? 1.989 5.629 16.109 1 98 67 ALA B N 1
ATOM 1721 C CA . ALA B 1 67 ? 2.475 5.219 14.789 1 98 67 ALA B CA 1
ATOM 1722 C C . ALA B 1 67 ? 1.471 5.582 13.695 1 98 67 ALA B C 1
ATOM 1724 O O . ALA B 1 67 ? 0.263 5.402 13.875 1 98 67 ALA B O 1
ATOM 1725 N N . VAL B 1 68 ? 2.012 6.125 12.641 1 98.25 68 VAL B N 1
ATOM 1726 C CA . VAL B 1 68 ? 1.176 6.395 11.477 1 98.25 68 VAL B CA 1
ATOM 1727 C C . VAL B 1 68 ? 1.275 5.238 10.484 1 98.25 68 VAL B C 1
ATOM 1729 O O . VAL B 1 68 ? 2.373 4.883 10.047 1 98.25 68 VAL B O 1
ATOM 1732 N N . TRP B 1 69 ? 0.099 4.727 10.047 1 96.94 69 TRP B N 1
ATOM 1733 C CA . TRP B 1 69 ? 0.071 3.496 9.258 1 96.94 69 TRP B CA 1
ATOM 1734 C C . TRP B 1 69 ? -0.227 3.793 7.793 1 96.94 69 TRP B C 1
ATOM 1736 O O . TRP B 1 69 ? 0.117 3.004 6.91 1 96.94 69 TRP B O 1
ATOM 1746 N N . SER B 1 70 ? -0.894 4.836 7.578 1 97.94 70 SER B N 1
ATOM 1747 C CA . SER B 1 70 ? -1.29 5.168 6.215 1 97.94 70 SER B CA 1
ATOM 1748 C C . SER B 1 70 ? -1.225 6.672 5.973 1 97.94 70 SER B C 1
ATOM 1750 O O . SER B 1 70 ? -1.56 7.465 6.855 1 97.94 70 SER B O 1
ATOM 1752 N N . ALA B 1 71 ? -0.78 7.055 4.797 1 98.12 71 ALA B N 1
ATOM 1753 C CA . ALA B 1 71 ? -0.749 8.438 4.336 1 98.12 71 ALA B CA 1
ATOM 1754 C C . ALA B 1 71 ? -1.076 8.531 2.848 1 98.12 71 ALA B C 1
ATOM 1756 O O . ALA B 1 71 ? -0.474 7.832 2.029 1 98.12 71 ALA B O 1
ATOM 1757 N N . LYS B 1 72 ? -2.023 9.359 2.559 1 97.94 72 LYS B N 1
ATOM 1758 C CA . LYS B 1 72 ? -2.457 9.547 1.177 1 97.94 72 LYS B CA 1
ATOM 1759 C C . LYS B 1 72 ? -2.627 11.023 0.848 1 97.94 72 LYS B C 1
ATOM 1761 O O . LYS B 1 72 ? -2.998 11.82 1.714 1 97.94 72 LYS B O 1
ATOM 1766 N N . LEU B 1 73 ? -2.301 11.32 -0.403 1 96.69 73 LEU B N 1
ATOM 1767 C CA . LEU B 1 73 ? -2.658 12.625 -0.956 1 96.69 73 LEU B CA 1
ATOM 1768 C C . LEU B 1 73 ? -3.918 12.531 -1.809 1 96.69 73 LEU B C 1
ATOM 1770 O O . LEU B 1 73 ? -4.148 11.516 -2.469 1 96.69 73 LEU B O 1
ATOM 1774 N N . ASP B 1 74 ? -4.68 13.57 -1.772 1 93.62 74 ASP B N 1
ATOM 1775 C CA . ASP B 1 74 ? -5.777 13.602 -2.734 1 93.62 74 ASP B CA 1
ATOM 1776 C C . ASP B 1 74 ? -5.262 13.859 -4.148 1 93.62 74 ASP B C 1
ATOM 1778 O O . ASP B 1 74 ? -4.074 14.125 -4.344 1 93.62 74 ASP B O 1
ATOM 1782 N N . ASN B 1 75 ? -6.176 13.727 -5.102 1 90.31 75 ASN B N 1
ATOM 1783 C CA . ASN B 1 75 ? -5.766 13.742 -6.5 1 90.31 75 ASN B CA 1
ATOM 1784 C C . ASN B 1 75 ? -5.086 15.055 -6.875 1 90.31 75 ASN B C 1
ATOM 1786 O O . ASN B 1 75 ? -4.184 15.07 -7.715 1 90.31 75 ASN B O 1
ATOM 1790 N N . GLU B 1 76 ? -5.473 16.109 -6.258 1 91.69 76 GLU B N 1
ATOM 1791 C CA . GLU B 1 76 ? -4.914 17.406 -6.578 1 91.69 76 GLU B CA 1
ATOM 1792 C C . GLU B 1 76 ? -3.793 17.781 -5.617 1 91.69 76 GLU B C 1
ATOM 1794 O O . GLU B 1 76 ? -3.229 18.875 -5.707 1 91.69 76 GLU B O 1
ATOM 1799 N N . ALA B 1 77 ? -3.516 16.922 -4.695 1 94.12 77 ALA B N 1
ATOM 1800 C CA . ALA B 1 77 ? -2.484 17.109 -3.682 1 94.12 77 ALA B CA 1
ATOM 1801 C C . ALA B 1 77 ? -2.723 18.391 -2.889 1 94.12 77 ALA B C 1
ATOM 1803 O O . ALA B 1 77 ? -1.777 19.109 -2.566 1 94.12 77 ALA B O 1
ATOM 1804 N N . GLU B 1 78 ? -3.939 18.672 -2.678 1 93.88 78 GLU B N 1
ATOM 1805 C CA . GLU B 1 78 ? -4.324 19.781 -1.826 1 93.88 78 GLU B CA 1
ATOM 1806 C C . GLU B 1 78 ? -4.391 19.375 -0.36 1 93.88 78 GLU B C 1
ATOM 1808 O O . GLU B 1 78 ? -4.043 20.141 0.53 1 93.88 78 GLU B O 1
ATOM 1813 N N . PHE B 1 79 ? -4.836 18.234 -0.165 1 94.94 79 PHE B N 1
ATOM 1814 C CA . PHE B 1 79 ? -4.961 17.688 1.182 1 94.94 79 PHE B CA 1
ATOM 1815 C C . PHE B 1 79 ? -4.203 16.375 1.305 1 94.94 79 PHE B C 1
ATOM 1817 O O . PHE B 1 79 ? -4.051 15.641 0.323 1 94.94 79 PHE B O 1
ATOM 1824 N N . ALA B 1 80 ? -3.723 16.078 2.5 1 97.12 80 ALA B N 1
ATOM 1825 C CA . ALA B 1 80 ? -3.238 14.766 2.902 1 97.12 80 ALA B CA 1
ATOM 1826 C C . ALA B 1 80 ? -4.086 14.195 4.035 1 97.12 80 ALA B C 1
ATOM 1828 O O . ALA B 1 80 ? -4.684 14.938 4.812 1 97.12 80 ALA B O 1
ATOM 1829 N N . ALA B 1 81 ? -4.219 12.93 4.082 1 97.81 81 ALA B N 1
ATOM 1830 C CA . ALA B 1 81 ? -4.855 12.227 5.195 1 97.81 81 ALA B CA 1
ATOM 1831 C C . ALA B 1 81 ? -3.93 11.164 5.777 1 97.81 81 ALA B C 1
ATOM 1833 O O . ALA B 1 81 ? -3.236 10.461 5.039 1 97.81 81 ALA B O 1
ATOM 1834 N N . THR B 1 82 ? -3.881 11.062 7.066 1 98.5 82 THR B N 1
ATOM 1835 C CA . THR B 1 82 ? -3.047 10.078 7.75 1 98.5 82 THR B CA 1
ATOM 1836 C C . THR B 1 82 ? -3.855 9.312 8.789 1 98.5 82 THR B C 1
ATOM 1838 O O . THR B 1 82 ? -4.691 9.891 9.484 1 98.5 82 THR B O 1
ATOM 1841 N N . GLY B 1 83 ? -3.713 8.023 8.82 1 98.44 83 GLY B N 1
ATOM 1842 C CA . GLY B 1 83 ? -4.293 7.152 9.836 1 98.44 83 GLY B CA 1
ATOM 1843 C C . GLY B 1 83 ? -3.273 6.629 10.828 1 98.44 83 GLY B C 1
ATOM 1844 O O . GLY B 1 83 ? -2.186 6.195 10.438 1 98.44 83 GLY B O 1
ATOM 1845 N N . SER B 1 84 ? -3.637 6.559 12.086 1 98.56 84 SER B N 1
ATOM 1846 C CA . SER B 1 84 ? -2.623 6.359 13.117 1 98.56 84 SER B CA 1
ATOM 1847 C C . SER B 1 84 ? -3.113 5.398 14.203 1 98.56 84 SER B C 1
ATOM 1849 O O . SER B 1 84 ? -4.316 5.16 14.328 1 98.56 84 SER B O 1
ATOM 1851 N N . ALA B 1 85 ? -2.141 4.926 14.883 1 98.31 85 ALA B N 1
ATOM 1852 C CA . ALA B 1 85 ? -2.385 4.086 16.062 1 98.31 85 ALA B CA 1
ATOM 1853 C C . ALA B 1 85 ? -2.869 4.922 17.234 1 98.31 85 ALA B C 1
ATOM 1855 O O . ALA B 1 85 ? -3.273 4.375 18.266 1 98.31 85 ALA B O 1
ATOM 1856 N N . ASP B 1 86 ? -2.877 6.172 17.141 1 98.5 86 ASP B N 1
ATOM 1857 C CA . ASP B 1 86 ? -3.4 7.027 18.203 1 98.5 86 ASP B CA 1
ATOM 1858 C C . ASP B 1 86 ? -4.918 7.16 18.109 1 98.5 86 ASP B C 1
ATOM 1860 O O . ASP B 1 86 ? -5.516 8.031 18.75 1 98.5 86 ASP B O 1
ATOM 1864 N N . PHE B 1 87 ? -5.496 6.465 17.25 1 98 87 PHE B N 1
ATOM 1865 C CA . PHE B 1 87 ? -6.938 6.344 17.078 1 98 87 PHE B CA 1
ATOM 1866 C C . PHE B 1 87 ? -7.508 7.594 16.422 1 98 87 PHE B C 1
ATOM 1868 O O . PHE B 1 87 ? -8.633 8 16.719 1 98 87 PHE B O 1
ATOM 1875 N N . SER B 1 88 ? -6.73 8.125 15.523 1 97.06 88 SER B N 1
ATOM 1876 C CA . SER B 1 88 ? -7.238 9.297 14.812 1 97.06 88 SER B CA 1
ATOM 1877 C C . SER B 1 88 ? -6.805 9.281 13.352 1 97.06 88 SER B C 1
ATOM 1879 O O . SER B 1 88 ? -5.836 8.609 12.992 1 97.06 88 SER B O 1
ATOM 1881 N N . VAL B 1 89 ? -7.629 9.953 12.633 1 97.25 89 VAL B N 1
ATOM 1882 C CA . VAL B 1 89 ? -7.27 10.375 11.289 1 97.25 89 VAL B CA 1
ATOM 1883 C C . VAL B 1 89 ? -7.125 11.898 11.25 1 97.25 89 VAL B C 1
ATOM 1885 O O . VAL B 1 89 ? -7.957 12.625 11.797 1 97.25 89 VAL B O 1
ATOM 1888 N N . LYS B 1 90 ? -6.055 12.312 10.617 1 97.06 90 LYS B N 1
ATOM 1889 C CA . LYS B 1 90 ? -5.891 13.75 10.414 1 97.06 90 LYS B CA 1
ATOM 1890 C C . LYS B 1 90 ? -5.91 14.102 8.93 1 97.06 90 LYS B C 1
ATOM 1892 O O . LYS B 1 90 ? -5.32 13.391 8.109 1 97.06 90 LYS B O 1
ATOM 1897 N N . ILE B 1 91 ? -6.594 15.117 8.672 1 96.19 91 ILE B N 1
ATOM 1898 C CA . ILE B 1 91 ? -6.523 15.75 7.355 1 96.19 91 ILE B CA 1
ATOM 1899 C C . ILE B 1 91 ? -5.637 16.984 7.422 1 96.19 91 ILE B C 1
ATOM 1901 O O . ILE B 1 91 ? -5.785 17.812 8.32 1 96.19 91 ILE B O 1
ATOM 1905 N N . TRP B 1 92 ? -4.785 17.078 6.469 1 96.75 92 TRP B N 1
ATOM 1906 C CA . TRP B 1 92 ? -3.787 18.141 6.453 1 96.75 92 TRP B CA 1
ATOM 1907 C C . TRP B 1 92 ? -3.943 19.016 5.211 1 96.75 92 TRP B C 1
ATOM 1909 O O . TRP B 1 92 ? -4.285 18.516 4.137 1 96.75 92 TRP B O 1
ATOM 1919 N N . ASP B 1 93 ? -3.654 20.281 5.359 1 95.12 93 ASP B N 1
ATOM 1920 C CA . ASP B 1 93 ? -3.316 21.078 4.191 1 95.12 93 ASP B CA 1
ATOM 1921 C C . ASP B 1 93 ? -1.96 20.688 3.619 1 95.12 93 ASP B C 1
ATOM 1923 O O . ASP B 1 93 ? -0.932 20.828 4.285 1 95.12 93 ASP B O 1
ATOM 1927 N N . ALA B 1 94 ? -1.93 20.172 2.453 1 95.06 94 ALA B N 1
ATOM 1928 C CA . ALA B 1 94 ? -0.7 19.594 1.913 1 95.06 94 ALA B CA 1
ATOM 1929 C C . ALA B 1 94 ? 0.341 20.688 1.644 1 95.06 94 ALA B C 1
ATOM 1931 O O . ALA B 1 94 ? 1.542 20.406 1.624 1 95.06 94 ALA B O 1
ATOM 1932 N N . LEU B 1 95 ? -0.041 21.844 1.385 1 90.31 95 LEU B N 1
ATOM 1933 C CA . LEU B 1 95 ? 0.854 22.953 1.067 1 90.31 95 LEU B CA 1
ATOM 1934 C C . LEU B 1 95 ? 1.541 23.484 2.324 1 90.31 95 LEU B C 1
ATOM 1936 O O . LEU B 1 95 ? 2.766 23.625 2.352 1 90.31 95 LEU B O 1
ATOM 1940 N N . THR B 1 96 ? 0.775 23.656 3.381 1 94.75 96 THR B N 1
ATOM 1941 C CA . THR B 1 96 ? 1.318 24.266 4.582 1 94.75 96 THR B CA 1
ATOM 1942 C C . THR B 1 96 ? 1.751 23.219 5.59 1 94.75 96 THR B C 1
ATOM 1944 O O . THR B 1 96 ? 2.578 23.484 6.465 1 94.75 96 THR B O 1
ATOM 1947 N N . GLY B 1 97 ? 1.103 22.078 5.555 1 96.25 97 GLY B N 1
ATOM 1948 C CA . GLY B 1 97 ? 1.364 21.031 6.527 1 96.25 97 GLY B CA 1
ATOM 1949 C C . GLY B 1 97 ? 0.52 21.156 7.781 1 96.25 97 GLY B C 1
ATOM 1950 O O . GLY B 1 97 ? 0.661 20.359 8.711 1 96.25 97 GLY B O 1
ATOM 1951 N N . ASP B 1 98 ? -0.371 22.078 7.773 1 96.62 98 ASP B N 1
ATOM 1952 C CA . ASP B 1 98 ? -1.195 22.312 8.953 1 96.62 98 ASP B CA 1
ATOM 1953 C C . ASP B 1 98 ? -2.346 21.312 9.023 1 96.62 98 ASP B C 1
ATOM 1955 O O . ASP B 1 98 ? -2.883 20.906 7.992 1 96.62 98 ASP B O 1
ATOM 1959 N N . VAL B 1 99 ? -2.75 21 10.258 1 95.81 99 VAL B N 1
ATOM 1960 C CA . VAL B 1 99 ? -3.918 20.156 10.453 1 95.81 99 VAL B CA 1
ATOM 1961 C C . VAL B 1 99 ? -5.184 20.922 10.086 1 95.81 99 VAL B C 1
ATOM 1963 O O . VAL B 1 99 ? -5.414 22.031 10.578 1 95.81 99 VAL B O 1
ATOM 1966 N N . VAL B 1 100 ? -5.938 20.391 9.219 1 93.75 100 VAL B N 1
ATOM 1967 C CA . VAL B 1 100 ? -7.23 20.969 8.859 1 93.75 100 VAL B CA 1
ATOM 1968 C C . VAL B 1 100 ? -8.305 20.453 9.82 1 93.75 100 VAL B C 1
ATOM 1970 O O . VAL B 1 100 ? -9.117 21.234 10.32 1 93.75 100 VAL B O 1
ATOM 1973 N N . THR B 1 101 ? -8.344 19.203 10.047 1 92.94 101 THR B N 1
ATOM 1974 C CA . THR B 1 101 ? -9.289 18.594 10.969 1 92.94 101 THR B CA 1
ATOM 1975 C C . THR B 1 101 ? -8.75 17.266 11.477 1 92.94 101 THR B C 1
ATOM 1977 O O . THR B 1 101 ? -7.84 16.688 10.883 1 92.94 101 THR B O 1
ATOM 1980 N N . THR B 1 102 ? -9.25 16.828 12.633 1 94.75 102 THR B N 1
ATOM 1981 C CA . THR B 1 102 ? -8.961 15.516 13.219 1 94.75 102 THR B CA 1
ATOM 1982 C C . THR B 1 102 ? -10.242 14.703 13.383 1 94.75 102 THR B C 1
ATOM 1984 O O . THR B 1 102 ? -11.219 15.188 13.953 1 94.75 102 THR B O 1
ATOM 1987 N N . LEU B 1 103 ? -10.195 13.531 12.852 1 94.19 103 LEU B N 1
ATOM 1988 C CA . LEU B 1 103 ? -11.32 12.609 12.977 1 94.19 103 LEU B CA 1
ATOM 1989 C C . LEU B 1 103 ? -11.016 11.516 14 1 94.19 103 LEU B C 1
ATOM 1991 O O . LEU B 1 103 ? -10.062 10.758 13.836 1 94.19 103 LEU B O 1
ATOM 1995 N N . GLU B 1 104 ? -11.922 11.375 14.93 1 94.38 104 GLU B N 1
ATOM 1996 C CA . GLU B 1 104 ? -11.68 10.406 16 1 94.38 104 GLU B CA 1
ATOM 1997 C C . GLU B 1 104 ? -12.211 9.023 15.625 1 94.38 104 GLU B C 1
ATOM 1999 O O . GLU B 1 104 ? -13.242 8.906 14.953 1 94.38 104 GLU B O 1
ATOM 2004 N N . HIS B 1 105 ? -11.477 8.031 16.062 1 94.62 105 HIS B N 1
ATOM 2005 C CA . HIS B 1 105 ? -11.836 6.625 15.938 1 94.62 105 HIS B CA 1
ATOM 2006 C C . HIS B 1 105 ? -11.719 5.898 17.266 1 94.62 105 HIS B C 1
ATOM 2008 O O . HIS B 1 105 ? -11.156 6.441 18.234 1 94.62 105 HIS B O 1
ATOM 2014 N N . LYS B 1 106 ? -12.297 4.723 17.328 1 94.5 106 LYS B N 1
ATOM 2015 C CA . LYS B 1 106 ? -12.297 3.984 18.578 1 94.5 106 LYS B CA 1
ATOM 2016 C C . LYS B 1 106 ? -11.125 3.018 18.656 1 94.5 106 LYS B C 1
ATOM 2018 O O . LYS B 1 106 ? -10.852 2.436 19.703 1 94.5 106 LYS B O 1
ATOM 2023 N N . HIS B 1 107 ? -10.445 2.811 17.547 1 95.31 107 HIS B N 1
ATOM 2024 C CA . HIS B 1 107 ? -9.289 1.921 17.469 1 95.31 107 HIS B CA 1
ATOM 2025 C C . HIS B 1 107 ? -8.305 2.379 16.406 1 95.31 107 HIS B C 1
ATOM 2027 O O . HIS B 1 107 ? -8.531 3.389 15.734 1 95.31 107 HIS B O 1
ATOM 2033 N N . VAL B 1 108 ? -7.184 1.644 16.234 1 96.12 108 VAL B N 1
ATOM 2034 C CA . VAL B 1 108 ? -6.113 1.96 15.297 1 96.12 108 VAL B CA 1
ATOM 2035 C C . VAL B 1 108 ? -6.688 2.111 13.891 1 96.12 108 VAL B C 1
ATOM 2037 O O . VAL B 1 108 ? -7.484 1.281 13.445 1 96.12 108 VAL B O 1
ATOM 2040 N N . VAL B 1 109 ? -6.273 3.148 13.242 1 96.44 109 VAL B N 1
ATOM 2041 C CA . VAL B 1 109 ? -6.602 3.346 11.828 1 96.44 109 VAL B CA 1
ATOM 2042 C C . VAL B 1 109 ? -5.438 2.879 10.961 1 96.44 109 VAL B C 1
ATOM 2044 O O . VAL B 1 109 ? -4.348 3.455 11.008 1 96.44 109 VAL B O 1
ATOM 2047 N N . LYS B 1 110 ? -5.727 1.928 10.055 1 95.88 110 LYS B N 1
ATOM 2048 C CA . LYS B 1 110 ? -4.664 1.27 9.297 1 95.88 110 LYS B CA 1
ATOM 2049 C C . LYS B 1 110 ? -4.637 1.756 7.852 1 95.88 110 LYS B C 1
ATOM 2051 O O . LYS B 1 110 ? -3.627 1.601 7.16 1 95.88 110 LYS B O 1
ATOM 2056 N N . SER B 1 111 ? -5.734 2.271 7.418 1 96.56 111 SER B N 1
ATOM 2057 C CA . SER B 1 111 ? -5.828 2.617 6.004 1 96.56 111 SER B CA 1
ATOM 2058 C C . SER B 1 111 ? -6.746 3.816 5.789 1 96.56 111 SER B C 1
ATOM 2060 O O . SER B 1 111 ? -7.805 3.916 6.41 1 96.56 111 SER B O 1
ATOM 2062 N N . VAL B 1 112 ? -6.301 4.723 4.895 1 96.81 112 VAL B N 1
ATOM 2063 C CA . VAL B 1 112 ? -7.105 5.855 4.445 1 96.81 112 VAL B CA 1
ATOM 2064 C C . VAL B 1 112 ? -7.059 5.949 2.922 1 96.81 112 VAL B C 1
ATOM 2066 O O . VAL B 1 112 ? -6.082 5.535 2.297 1 96.81 112 VAL B O 1
ATOM 2069 N N . ALA B 1 113 ? -8.102 6.504 2.338 1 95.75 113 ALA B N 1
ATOM 2070 C CA . ALA B 1 113 ? -8.141 6.711 0.892 1 95.75 113 ALA B CA 1
ATOM 2071 C C . ALA B 1 113 ? -9.125 7.82 0.527 1 95.75 113 ALA B C 1
ATOM 2073 O O . ALA B 1 113 ? -10.266 7.824 0.995 1 95.75 113 ALA B O 1
ATOM 2074 N N . PHE B 1 114 ? -8.641 8.703 -0.305 1 93.44 114 PHE B N 1
ATOM 2075 C CA . PHE B 1 114 ? -9.547 9.688 -0.879 1 93.44 114 PHE B CA 1
ATOM 2076 C C . PHE B 1 114 ? -10.281 9.109 -2.086 1 93.44 114 PHE B C 1
ATOM 2078 O O . PHE B 1 114 ? -9.688 8.391 -2.889 1 93.44 114 PHE B O 1
ATOM 2085 N N . THR B 1 115 ? -11.508 9.516 -2.154 1 90.56 115 THR B N 1
ATOM 2086 C CA . THR B 1 115 ? -12.156 9.227 -3.428 1 90.56 115 THR B CA 1
ATOM 2087 C C . THR B 1 115 ? -11.516 10.023 -4.559 1 90.56 115 THR B C 1
ATOM 2089 O O . THR B 1 115 ? -10.836 11.016 -4.312 1 90.56 115 THR B O 1
ATOM 2092 N N . ALA B 1 116 ? -11.75 9.586 -5.742 1 87.94 116 ALA B N 1
ATOM 2093 C CA . ALA B 1 116 ? -11.086 10.164 -6.91 1 87.94 116 ALA B CA 1
ATOM 2094 C C . ALA B 1 116 ? -11.391 11.648 -7.035 1 87.94 116 ALA B C 1
ATOM 2096 O O . ALA B 1 116 ? -10.523 12.438 -7.438 1 87.94 116 ALA B O 1
ATOM 2097 N N . ASP B 1 117 ? -12.539 12.039 -6.75 1 85.19 117 ASP B N 1
ATOM 2098 C CA . ASP B 1 117 ? -12.93 13.438 -6.871 1 85.19 117 ASP B CA 1
ATOM 2099 C C . ASP B 1 117 ? -12.477 14.242 -5.656 1 85.19 117 ASP B C 1
ATOM 2101 O O . ASP B 1 117 ? -12.688 15.461 -5.59 1 85.19 117 ASP B O 1
ATOM 2105 N N . GLY B 1 118 ? -11.969 13.547 -4.656 1 87.75 118 GLY B N 1
ATOM 2106 C CA . GLY B 1 118 ? -11.461 14.211 -3.469 1 87.75 118 GLY B CA 1
ATOM 2107 C C . GLY B 1 118 ? -12.547 14.609 -2.494 1 87.75 118 GLY B C 1
ATOM 2108 O O . GLY B 1 118 ? -12.273 15.25 -1.475 1 87.75 118 GLY B O 1
ATOM 2109 N N . ALA B 1 119 ? -13.773 14.219 -2.713 1 87.94 119 ALA B N 1
ATOM 2110 C CA . ALA B 1 119 ? -14.906 14.703 -1.931 1 87.94 119 ALA B CA 1
ATOM 2111 C C . ALA B 1 119 ? -15.078 13.898 -0.647 1 87.94 119 ALA B C 1
ATOM 2113 O O . ALA B 1 119 ? -15.656 14.375 0.326 1 87.94 119 ALA B O 1
ATOM 2114 N N . ARG B 1 120 ? -14.594 12.719 -0.664 1 90.88 120 ARG B N 1
ATOM 2115 C CA . ARG B 1 120 ? -14.781 11.836 0.481 1 90.88 120 ARG B CA 1
ATOM 2116 C C . ARG B 1 120 ? -13.469 11.195 0.906 1 90.88 120 ARG B C 1
ATOM 2118 O O . ARG B 1 120 ? -12.547 11.055 0.096 1 90.88 120 ARG B O 1
ATOM 2125 N N . LEU B 1 121 ? -13.43 10.828 2.188 1 94.12 121 LEU B N 1
ATOM 2126 C CA . LEU B 1 121 ? -12.336 10.07 2.779 1 94.12 121 LEU B CA 1
ATOM 2127 C C . LEU B 1 121 ? -12.852 8.766 3.383 1 94.12 121 LEU B C 1
ATOM 2129 O O . LEU B 1 121 ? -13.812 8.773 4.156 1 94.12 121 LEU B O 1
ATOM 2133 N N . LEU B 1 122 ? -12.25 7.707 2.934 1 93.69 122 LEU B N 1
ATOM 2134 C CA . LEU B 1 122 ? -12.531 6.395 3.5 1 93.69 122 LEU B CA 1
ATOM 2135 C C . LEU B 1 122 ? -11.469 5.992 4.516 1 93.69 122 LEU B C 1
ATOM 2137 O O . LEU B 1 122 ? -10.273 6.203 4.281 1 93.69 122 LEU B O 1
ATOM 2141 N N . THR B 1 123 ? -11.891 5.469 5.641 1 93.81 123 THR B N 1
ATOM 2142 C CA . THR B 1 123 ? -10.961 5.008 6.664 1 93.81 123 THR B CA 1
ATOM 2143 C C . THR B 1 123 ? -11.312 3.592 7.113 1 93.81 123 THR B C 1
ATOM 2145 O O . THR B 1 123 ? -12.484 3.217 7.145 1 93.81 123 THR B O 1
ATOM 2148 N N . ALA B 1 124 ? -10.273 2.816 7.402 1 92.31 124 ALA B N 1
ATOM 2149 C CA . ALA B 1 124 ? -10.438 1.454 7.902 1 92.31 124 ALA B CA 1
ATOM 2150 C C . ALA B 1 124 ? -9.297 1.086 8.859 1 92.31 124 ALA B C 1
ATOM 2152 O O . ALA B 1 124 ? -8.219 1.676 8.805 1 92.31 124 ALA B O 1
ATOM 2153 N N . GLY B 1 125 ? -9.586 0.064 9.719 1 91.69 125 GLY B N 1
ATOM 2154 C CA . GLY B 1 125 ? -8.586 -0.395 10.672 1 91.69 125 GLY B CA 1
ATOM 2155 C C . GLY B 1 125 ? -9.094 -1.495 11.586 1 91.69 125 GLY B C 1
ATOM 2156 O O . GLY B 1 125 ? -9.82 -2.391 11.141 1 91.69 125 GLY B O 1
ATOM 2157 N N . HIS B 1 126 ? -8.68 -1.363 12.758 1 90.06 126 HIS B N 1
ATOM 2158 C CA . HIS B 1 126 ? -8.906 -2.465 13.688 1 90.06 126 HIS B CA 1
ATOM 2159 C C . HIS B 1 126 ? -10.328 -2.443 14.234 1 90.06 126 HIS B C 1
ATOM 2161 O O . HIS B 1 126 ? -10.781 -3.422 14.828 1 90.06 126 HIS B O 1
ATOM 2167 N N . GLU B 1 127 ? -11.102 -1.354 14 1 87.75 127 GLU B N 1
ATOM 2168 C CA . GLU B 1 127 ? -12.508 -1.312 14.406 1 87.75 127 GLU B CA 1
ATOM 2169 C C . GLU B 1 127 ? -13.359 -2.227 13.531 1 87.75 127 GLU B C 1
ATOM 2171 O O . GLU B 1 127 ? -14.508 -2.525 13.867 1 87.75 127 GLU B O 1
ATOM 2176 N N . LYS B 1 128 ? -12.844 -2.627 12.461 1 83.69 128 LYS B N 1
ATOM 2177 C CA . LYS B 1 128 ? -13.539 -3.477 11.5 1 83.69 128 LYS B CA 1
ATOM 2178 C C . LYS B 1 128 ? -14.711 -2.736 10.859 1 83.69 128 LYS B C 1
ATOM 2180 O O . LYS B 1 128 ? -15.773 -3.318 10.633 1 83.69 128 LYS B O 1
ATOM 2185 N N . LEU B 1 129 ? -14.539 -1.424 10.758 1 86.38 129 LEU B N 1
ATOM 2186 C CA . LEU B 1 129 ? -15.508 -0.555 10.094 1 86.38 129 LEU B CA 1
ATOM 2187 C C . LEU B 1 129 ? -14.852 0.207 8.953 1 86.38 129 LEU B C 1
ATOM 2189 O O . LEU B 1 129 ? -13.711 0.667 9.07 1 86.38 129 LEU B O 1
ATOM 2193 N N . LEU B 1 130 ? -15.633 0.219 7.961 1 89.31 130 LEU B N 1
ATOM 2194 C CA . LEU B 1 130 ? -15.344 1.219 6.938 1 89.31 130 LEU B CA 1
ATOM 2195 C C . LEU B 1 130 ? -16.141 2.494 7.18 1 89.31 130 LEU B C 1
ATOM 2197 O O . LEU B 1 130 ? -17.375 2.461 7.199 1 89.31 130 LEU B O 1
ATOM 2201 N N . ARG B 1 131 ? -15.422 3.521 7.359 1 91.31 131 ARG B N 1
ATOM 2202 C CA . ARG B 1 131 ? -16.094 4.805 7.551 1 91.31 131 ARG B CA 1
ATOM 2203 C C . ARG B 1 131 ? -15.875 5.719 6.352 1 91.31 131 ARG B C 1
ATOM 2205 O O . ARG B 1 131 ? -14.789 5.742 5.766 1 91.31 131 ARG B O 1
ATOM 2212 N N . VAL B 1 132 ? -16.922 6.461 6.086 1 91.56 132 VAL B N 1
ATOM 2213 C CA . VAL B 1 132 ? -16.891 7.41 4.98 1 91.56 132 VAL B CA 1
ATOM 2214 C C . VAL B 1 132 ? -17.156 8.82 5.504 1 91.56 132 VAL B C 1
ATOM 2216 O O . VAL B 1 132 ? -18.172 9.07 6.156 1 91.56 132 VAL B O 1
ATOM 2219 N N . PHE B 1 133 ? -16.219 9.672 5.168 1 92.5 133 PHE B N 1
ATOM 2220 C CA . PHE B 1 133 ? -16.328 11.055 5.637 1 92.5 133 PHE B CA 1
ATOM 2221 C C . PHE B 1 133 ? -16.453 12.016 4.461 1 92.5 133 PHE B C 1
ATOM 2223 O O . PHE B 1 133 ? -15.812 11.836 3.428 1 92.5 133 PHE B O 1
ATOM 2230 N N . ASP B 1 134 ? -17.219 13.055 4.664 1 87.69 134 ASP B N 1
ATOM 2231 C CA . ASP B 1 134 ? -17.25 14.18 3.742 1 87.69 134 ASP B CA 1
ATOM 2232 C C . ASP B 1 134 ? -16.094 15.141 4.008 1 87.69 134 ASP B C 1
ATOM 2234 O O . ASP B 1 134 ? -15.953 15.664 5.113 1 87.69 134 ASP B O 1
ATOM 2238 N N . VAL B 1 135 ? -15.242 15.383 3.09 1 84.31 135 VAL B N 1
ATOM 2239 C CA . VAL B 1 135 ? -14.047 16.203 3.273 1 84.31 135 VAL B CA 1
ATOM 2240 C C . VAL B 1 135 ? -14.32 17.625 2.822 1 84.31 135 VAL B C 1
ATOM 2242 O O . VAL B 1 135 ? -13.695 18.578 3.312 1 84.31 135 VAL B O 1
ATOM 2245 N N . VAL B 1 136 ? -15.062 17.906 1.899 1 76.56 136 VAL B N 1
ATOM 2246 C CA . VAL B 1 136 ? -15.266 19.203 1.264 1 76.56 136 VAL B CA 1
ATOM 2247 C C . VAL B 1 136 ? -16.484 19.891 1.873 1 76.56 136 VAL B C 1
ATOM 2249 O O . VAL B 1 136 ? -16.484 21.109 2.074 1 76.56 136 VAL B O 1
ATOM 2252 N N . GLY B 1 137 ? -17.422 19.062 2.34 1 70.25 137 GLY B N 1
ATOM 2253 C CA . GLY B 1 137 ? -18.672 19.641 2.824 1 70.25 137 GLY B CA 1
ATOM 2254 C C . GLY B 1 137 ? -18.719 19.766 4.336 1 70.25 137 GLY B C 1
ATOM 2255 O O . GLY B 1 137 ? -18 20.578 4.922 1 70.25 137 GLY B O 1
ATOM 2256 N N . ILE B 1 138 ? -19.453 18.922 4.844 1 59.69 138 ILE B N 1
ATOM 2257 C CA . ILE B 1 138 ? -19.797 19.016 6.258 1 59.69 138 ILE B CA 1
ATOM 2258 C C . ILE B 1 138 ? -18.625 18.516 7.105 1 59.69 138 ILE B C 1
ATOM 2260 O O . ILE B 1 138 ? -18.609 18.719 8.32 1 59.69 138 ILE B O 1
ATOM 2264 N N . LYS B 1 139 ? -17.578 17.938 6.398 1 67.69 139 LYS B N 1
ATOM 2265 C CA . LYS B 1 139 ? -16.375 17.453 7.047 1 67.69 139 LYS B CA 1
ATOM 2266 C C . LYS B 1 139 ? -16.703 16.547 8.227 1 67.69 139 LYS B C 1
ATOM 2268 O O . LYS B 1 139 ? -16.172 16.719 9.32 1 67.69 139 LYS B O 1
ATOM 2273 N N . GLU B 1 140 ? -17.875 15.727 8.008 1 76.75 140 GLU B N 1
ATOM 2274 C CA . GLU B 1 140 ? -18.312 14.75 9 1 76.75 140 GLU B CA 1
ATOM 2275 C C . GLU B 1 140 ? -18.438 13.359 8.391 1 76.75 140 GLU B C 1
ATOM 2277 O O . GLU B 1 140 ? -18.391 13.203 7.164 1 76.75 140 GLU B O 1
ATOM 2282 N N . GLN B 1 141 ? -18.578 12.43 9.297 1 81.62 141 GLN B N 1
ATOM 2283 C CA . GLN B 1 141 ? -18.797 11.047 8.883 1 81.62 141 GLN B CA 1
ATOM 2284 C C . GLN B 1 141 ? -20.156 10.875 8.211 1 81.62 141 GLN B C 1
ATOM 2286 O O . GLN B 1 141 ? -21.172 11.305 8.758 1 81.62 141 GLN B O 1
ATOM 2291 N N . LEU B 1 142 ? -20.203 10.312 7.07 1 80.62 142 LEU B N 1
ATOM 2292 C CA . LEU B 1 142 ? -21.422 10.117 6.281 1 80.62 142 LEU B CA 1
ATOM 2293 C C . LEU B 1 142 ? -21.969 8.711 6.477 1 80.62 142 LEU B C 1
ATOM 2295 O O . LEU B 1 142 ? -23.188 8.531 6.645 1 80.62 142 LEU B O 1
ATOM 2299 N N . HIS B 1 143 ? -21.109 7.75 6.398 1 83.44 143 HIS B N 1
ATOM 2300 C CA . HIS B 1 143 ? -21.531 6.355 6.41 1 83.44 143 HIS B CA 1
ATOM 2301 C C . HIS B 1 143 ? -20.547 5.48 7.168 1 83.44 143 HIS B C 1
ATOM 2303 O O . HIS B 1 143 ? -19.375 5.844 7.32 1 83.44 143 HIS B O 1
ATOM 2309 N N . THR B 1 144 ? -21.078 4.414 7.688 1 86.88 144 THR B N 1
ATOM 2310 C CA . THR B 1 144 ? -20.266 3.342 8.258 1 86.88 144 THR B CA 1
ATOM 2311 C C . THR B 1 144 ? -20.719 1.985 7.723 1 86.88 144 THR B C 1
ATOM 2313 O O . THR B 1 144 ? -21.922 1.726 7.617 1 86.88 144 THR B O 1
ATOM 2316 N N . TYR B 1 145 ? -19.766 1.193 7.285 1 83.25 145 TYR B N 1
ATOM 2317 C CA . TYR B 1 145 ? -20.047 -0.175 6.859 1 83.25 145 TYR B CA 1
ATOM 2318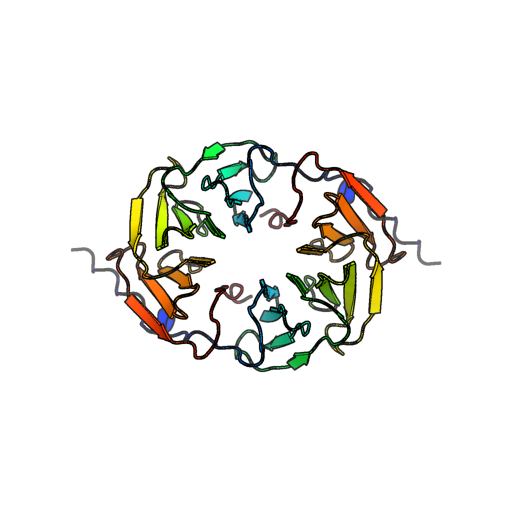 C C . TYR B 1 145 ? -19.312 -1.177 7.742 1 83.25 145 TYR B C 1
ATOM 2320 O O . TYR B 1 145 ? -18.141 -0.973 8.086 1 83.25 145 TYR B O 1
ATOM 2328 N N . LYS B 1 146 ? -20.047 -2.166 8.117 1 79.38 146 LYS B N 1
ATOM 2329 C CA . LYS B 1 146 ? -19.453 -3.219 8.938 1 79.38 146 LYS B CA 1
ATOM 2330 C C . LYS B 1 146 ? -19 -4.395 8.078 1 79.38 146 LYS B C 1
ATOM 2332 O O . LYS B 1 146 ? -19.719 -4.824 7.176 1 79.38 146 LYS B O 1
ATOM 2337 N N . ALA B 1 147 ? -17.734 -4.676 8.234 1 67.94 147 ALA B N 1
ATOM 2338 C CA . ALA B 1 147 ? -17.219 -5.855 7.555 1 67.94 147 ALA B CA 1
ATOM 2339 C C . ALA B 1 147 ? -17.125 -7.043 8.5 1 67.94 147 ALA B C 1
ATOM 2341 O O . ALA B 1 147 ? -16.891 -6.875 9.703 1 67.94 147 ALA B O 1
ATOM 2342 N N . GLU B 1 148 ? -17.562 -8.18 8.242 1 66.31 148 GLU B N 1
ATOM 2343 C CA . GLU B 1 148 ? -17.516 -9.367 9.086 1 66.31 148 GLU B CA 1
ATOM 2344 C C . GLU B 1 148 ? -16.078 -9.828 9.32 1 66.31 148 GLU B C 1
ATOM 2346 O O . GLU B 1 148 ? -15.789 -10.492 10.32 1 66.31 148 GLU B O 1
ATOM 2351 N N . GLY B 1 149 ? -15.188 -9.297 8.57 1 64.88 149 GLY B N 1
ATOM 2352 C CA . GLY B 1 149 ? -13.812 -9.773 8.695 1 64.88 149 GLY B CA 1
ATOM 2353 C C . GLY B 1 149 ? -12.836 -8.672 9.078 1 64.88 149 GLY B C 1
ATOM 2354 O O . GLY B 1 149 ? -13.242 -7.637 9.609 1 64.88 149 GLY B O 1
ATOM 2355 N N . ARG B 1 150 ? -11.727 -9.188 9.328 1 60.47 150 ARG B N 1
ATOM 2356 C CA . ARG B 1 150 ? -10.672 -8.242 9.672 1 60.47 150 ARG B CA 1
ATOM 2357 C C . ARG B 1 150 ? -10.461 -7.227 8.555 1 60.47 150 ARG B C 1
ATOM 2359 O O . ARG B 1 150 ? -9.93 -7.562 7.492 1 60.47 150 ARG B O 1
ATOM 2366 N N . THR B 1 151 ? -11.453 -6.145 8.477 1 61.19 151 THR B N 1
ATOM 2367 C CA . THR B 1 151 ? -11.266 -5.074 7.504 1 61.19 151 THR B CA 1
ATOM 2368 C C . THR B 1 151 ? -10.086 -4.184 7.895 1 61.19 151 THR B C 1
ATOM 2370 O O . THR B 1 151 ? -10.125 -3.525 8.938 1 61.19 151 THR B O 1
ATOM 2373 N N . GLY B 1 152 ? -8.984 -4.285 7.18 1 81.19 152 GLY B N 1
ATOM 2374 C CA . GLY B 1 152 ? -7.914 -3.428 7.672 1 81.19 152 GLY B CA 1
ATOM 2375 C C . GLY B 1 152 ? -7.328 -2.529 6.602 1 81.19 152 GLY B C 1
ATOM 2376 O O . GLY B 1 152 ? -6.555 -1.618 6.902 1 81.19 152 GLY B O 1
ATOM 2377 N N . ILE B 1 153 ? -7.902 -2.74 5.301 1 88.12 153 ILE B N 1
ATOM 2378 C CA . ILE B 1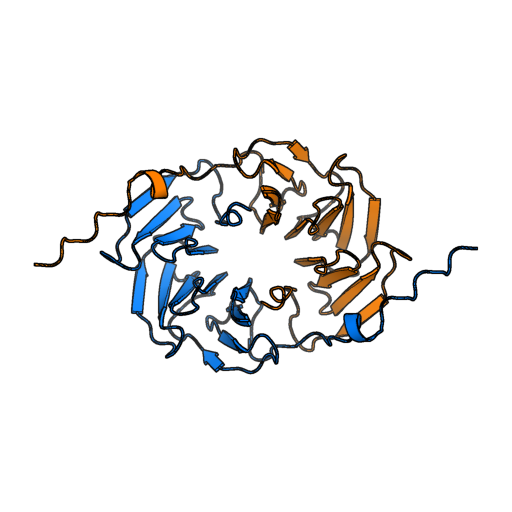 153 ? -7.305 -1.948 4.23 1 88.12 153 ILE B CA 1
ATOM 2379 C C . ILE B 1 153 ? -8.391 -1.488 3.26 1 88.12 153 ILE B C 1
ATOM 2381 O O . ILE B 1 153 ? -9.297 -2.256 2.92 1 88.12 153 ILE B O 1
ATOM 2385 N N . VAL B 1 154 ? -8.312 -0.225 2.814 1 89 154 VAL B N 1
ATOM 2386 C CA . VAL B 1 154 ? -9.219 0.33 1.813 1 89 154 VAL B CA 1
ATOM 2387 C C . VAL B 1 154 ? -8.422 0.798 0.598 1 89 154 VAL B C 1
ATOM 2389 O O . VAL B 1 154 ? -7.355 1.403 0.743 1 89 154 VAL B O 1
ATOM 2392 N N . VAL B 1 155 ? -8.867 0.398 -0.541 1 88.88 155 VAL B N 1
ATOM 2393 C CA . VAL B 1 155 ? -8.289 0.865 -1.796 1 88.88 155 VAL B CA 1
ATOM 2394 C C . VAL B 1 155 ? -9.398 1.274 -2.758 1 88.88 155 VAL B C 1
ATOM 2396 O O . VAL B 1 155 ? -10.523 0.768 -2.672 1 88.88 155 VAL B O 1
ATOM 2399 N N . LEU B 1 156 ? -9.07 2.197 -3.604 1 88.38 156 LEU B N 1
ATOM 2400 C CA . LEU B 1 156 ? -10.023 2.641 -4.613 1 88.38 156 LEU B CA 1
ATOM 2401 C C . LEU B 1 156 ? -9.75 1.973 -5.957 1 88.38 156 LEU B C 1
ATOM 2403 O O . LEU B 1 156 ? -8.586 1.798 -6.336 1 88.38 156 LEU B O 1
ATOM 2407 N N . PRO B 1 157 ? -10.797 1.646 -6.629 1 86.12 157 PRO B N 1
ATOM 2408 C CA . PRO B 1 157 ? -10.578 1.161 -7.992 1 86.12 157 PRO B CA 1
ATOM 2409 C C . PRO B 1 157 ? -10 2.234 -8.914 1 86.12 157 PRO B C 1
ATOM 2411 O O . PRO B 1 157 ? -10.094 3.428 -8.609 1 86.12 157 PRO B O 1
ATOM 2414 N N . PRO B 1 158 ? -9.242 1.713 -9.969 1 79.81 158 PRO B N 1
ATOM 2415 C CA . PRO B 1 158 ? -8.797 2.709 -10.945 1 79.81 158 PRO B CA 1
ATOM 2416 C C . PRO B 1 158 ? -9.969 3.43 -11.617 1 79.81 158 PRO B C 1
ATOM 2418 O O . PRO B 1 158 ? -11.094 2.93 -11.609 1 79.81 158 PRO B O 1
ATOM 2421 N N . PRO B 1 159 ? -9.602 4.668 -12.008 1 74.69 159 PRO B N 1
ATOM 2422 C CA . PRO B 1 159 ? -10.672 5.324 -12.766 1 74.69 159 PRO B CA 1
ATOM 2423 C C . PRO B 1 159 ? -11.094 4.531 -14 1 74.69 159 PRO B C 1
ATOM 2425 O O . PRO B 1 159 ? -10.289 3.777 -14.562 1 74.69 159 PRO B O 1
ATOM 2428 N N . PRO B 1 160 ? -12.375 4.488 -14.234 1 65.25 160 PRO B N 1
ATOM 2429 C CA . PRO B 1 160 ? -12.812 3.795 -15.453 1 65.25 160 PRO B CA 1
ATOM 2430 C C . PRO B 1 160 ? -12.039 4.23 -16.688 1 65.25 160 PRO B C 1
ATOM 2432 O O . PRO B 1 160 ? -11.648 5.398 -16.797 1 65.25 160 PRO B O 1
ATOM 2435 N N . ILE B 1 161 ? -11.328 3.279 -17.469 1 53.19 161 ILE B N 1
ATOM 2436 C CA . ILE B 1 161 ? -10.625 3.584 -18.703 1 53.19 161 ILE B CA 1
ATOM 2437 C C . ILE B 1 161 ? -11.609 4.098 -19.75 1 53.19 161 ILE B C 1
ATOM 2439 O O . ILE B 1 161 ? -12.758 3.648 -19.797 1 53.19 161 ILE B O 1
#

Nearest PDB structures (foldseek):
  6u6w-assembly1_A  TM=9.498E-01  e=2.256E-10  Homo sapiens
  8itf-assembly1_B  TM=8.796E-01  e=1.334E-08  Homo sapiens
  1gxr-assembly1_A  TM=9.005E-01  e=3.963E-07  Homo sapiens
  6nd4-assembly1_T  TM=8.406E-01  e=3.300E-06  Saccharomyces cerevisiae BY4741
  4nsx-assembly1_A  TM=6.575E-01  e=2.532E-06  Saccharomyces cerevisiae S288C

Secondary structure (DSSP, 8-state):
---------HHHH---PPP----SS-EEEEEE-TTSEEEEEETTS--EEEETTT--EEEE----SS-EEEEEE-TTSSEEEEEETTSEEEEEETTT--EEEEEE-SS-EEEEEE-TTSSEEEEEETT-EEEEEESSSS-SEEEEEE-SS------PPPPP-/---------HHHHT---------SS-EEEEEE-TTSEEEEEETTS--EEEETTT--EEEE----SS-EEEEEE-TTSSEEEEEETTSEEEEEETTT--EEEEEE-SS-EEEEEE-TTSSEEEEEETT-EEEEEESSSS-SEEEEEE-SS------PPPPP-

Solvent-accessible surface area (backbone atoms only — not comparable to full-atom values): 17377 Å² total; per-residue (Å²): 133,80,73,75,76,70,72,78,58,65,71,74,69,51,61,66,81,70,71,66,84,81,75,88,43,57,69,56,33,76,35,62,25,80,82,40,34,30,30,34,9,16,48,66,22,55,28,36,35,22,40,50,88,70,36,45,80,74,47,60,41,76,78,59,86,25,35,21,35,15,36,37,58,24,63,80,52,54,36,29,39,35,12,13,57,59,16,33,33,37,33,27,32,50,84,80,37,42,78,71,48,75,45,82,52,95,35,38,24,41,15,48,39,55,39,81,85,44,48,33,38,38,38,18,11,74,70,22,36,41,36,32,27,32,61,71,69,83,58,41,80,73,47,75,43,80,48,98,49,84,34,42,72,56,81,72,74,58,75,85,129,133,82,75,76,78,72,70,77,58,66,71,73,69,52,60,65,80,70,71,69,84,81,75,87,43,58,68,55,35,76,33,65,25,80,83,42,33,30,31,34,9,16,47,65,21,53,29,35,36,23,40,50,88,70,37,46,79,73,48,59,42,74,78,58,87,25,34,21,36,15,35,38,58,24,64,81,51,55,35,30,38,37,11,13,57,60,17,32,33,38,35,24,35,50,85,81,39,44,78,70,47,75,44,83,50,96,35,37,23,42,14,47,38,54,39,80,86,44,49,32,37,38,39,18,12,72,70,20,37,41,36,32,27,31,60,72,67,83,58,40,79,72,47,76,42,79,46,97,49,80,36,42,73,57,82,72,74,59,76,86,130

pLDDT: mean 85.1, std 17.25, range [29.23, 98.56]

Radius of gyration: 19.66 Å; Cα contacts (8 Å, |Δi|>4): 872; chains: 2; bounding box: 51×55×59 Å

InterPro domains:
  IPR001680 WD40 repeat [PF00400] (58-93)
  IPR001680 WD40 repeat [PF00400] (99-134)
  IPR001680 WD40 repeat [PS50082] (61-102)
  IPR001680 WD40 repeat [PS50082] (102-135)
  IPR001680 WD40 repeat [SM00320] (13-51)
  IPR001680 WD40 repeat [SM00320] (54-93)
  IPR001680 WD40 repeat [SM00320] (96-134)
  IPR015943 WD40/YVTN repeat-like-containing domain superfamily [G3DSA:2.130.10.10] (16-156)
  IPR036322 WD40-repeat-containing domain superfamily [SSF50978] (17-144)

Organism: NCBI:txid29920

Sequence (322 aa):
MSSPTSPPSPAALRQIPIVCPGHSRPLAELHYSRSNLLVSACHDKLPMLRHGDSGDWIGTFEGHKGAVWSAKLDNEAEFAATGSADFSVKIWDALTGDVVTTLEHKHVVKSVAFTADGARLLTAGHEKLLRVFDVVGIKEQLHTYKAEGRTGIVVLPPPPIMSSPTSPPSPAALRQIPIVCPGHSRPLAELHYSRSNLLVSACHDKLPMLRHGDSGDWIGTFEGHKGAVWSAKLDNEAEFAATGSADFSVKIWDALTGDVVTTLEHKHVVKSVAFTADGARLLTAGHEKLLRVFDVVGIKEQLHTYKAEGRTGIVVLPPPPI